Protein AF-R9PE74-F1 (afdb_monomer_lite)

Radius of gyration: 22.32 Å; chains: 1; bounding box: 61×63×55 Å

Organism: Pseudozyma hubeiensis (strain SY62) (NCBI:txid1305764)

Foldseek 3Di:
DVLQVCQVVLLQLVVLVQVVVCVVPVAHLVNLLVVLVVVVVVCVVPPPPPPPLDADPCQLVVVQVVCCVVCVPHPDDSSNSSNAGSLLSVLVVVVVVVQVVCCPDPNVVLVLLLSCLPRLCLLPVVVVVLVVCCVVDPRDDDPPDDPCRSNSSSDDPCSVVVNVVSVVVVVVVVVPDDPVNVVSSLVSNLVSVVSVVSNVLSVDDPVPHQDPVRPDSPPPSVPPPPDDPDDDDDDDPPPDPPPPPVVVVVVVVVCVVVVPDDDDDDDDD

InterPro domains:
  IPR002051 Haem oxygenase [PR00088] (108-129)
  IPR002051 Haem oxygenase [PR00088] (188-206)
  IPR002051 Haem oxygenase [PTHR10720] (2-211)
  IPR002051 Haem oxygenase [cd19165] (86-203)
  IPR016053 Haem oxygenase-like [PF01126] (91-201)
  IPR016084 Haem oxygenase-like, multi-helical [G3DSA:1.20.910.10] (1-204)
  IPR016084 Haem oxygenase-like, multi-helical [SSF48613] (88-204)

Secondary structure (DSSP, 8-state):
-HHHH-HHHHHHHHHHHHHHHHHHH---HHHHHHHHHHHHHHHHHH-TTT-SS---TTHHHHHHHHHHHH-TT----HHHHHTS-HHHHHHHHHHHHHHHHHHTSTTGGGHHHHHIIIIIHIIIIIHHHHHHHHHHS-----TTS-TTTT-GGG--TTHHHHHHHHHHHHHHHHTTS-HHHHHHHHHHHHHHHHHHHHHHHHTS-GGGSPPTTT-PSPTT-----S---PPPPPTTS-SSSHHHHHHHHHHHHHHHHHTS---------

Structure (mmCIF, N/CA/C/O backbone):
data_AF-R9PE74-F1
#
_entry.id   AF-R9PE74-F1
#
loop_
_atom_site.group_PDB
_atom_site.id
_atom_site.type_symbol
_atom_site.label_atom_id
_atom_site.label_alt_id
_atom_site.label_comp_id
_atom_site.label_asym_id
_atom_site.label_entity_id
_atom_site.label_seq_id
_atom_site.pdbx_PDB_ins_code
_atom_site.Cartn_x
_atom_site.Cartn_y
_atom_site.Cartn_z
_atom_site.occupancy
_atom_site.B_iso_or_equiv
_atom_site.auth_seq_id
_atom_site.auth_comp_id
_atom_site.auth_asym_id
_atom_site.auth_atom_id
_atom_site.pdbx_PDB_model_num
ATOM 1 N N . MET A 1 1 ? 18.467 3.373 0.157 1.00 41.09 1 MET A N 1
ATOM 2 C CA . MET A 1 1 ? 17.404 2.350 0.043 1.00 41.09 1 MET A CA 1
ATOM 3 C C . MET A 1 1 ? 16.509 2.362 1.274 1.00 41.09 1 MET A C 1
ATOM 5 O O . MET A 1 1 ? 15.304 2.366 1.088 1.00 41.09 1 MET A O 1
ATOM 9 N N . GLU A 1 2 ? 17.058 2.474 2.491 1.00 50.56 2 GLU A N 1
ATOM 10 C CA . GLU A 1 2 ? 16.270 2.634 3.735 1.00 50.56 2 GLU A CA 1
ATOM 11 C C . GLU A 1 2 ? 15.287 3.820 3.708 1.00 50.56 2 GLU A C 1
ATOM 13 O O . GLU A 1 2 ? 14.162 3.696 4.178 1.00 50.56 2 GLU A O 1
ATOM 18 N N . GLU A 1 3 ? 15.644 4.936 3.059 1.00 57.75 3 GLU A N 1
ATOM 19 C CA . GLU A 1 3 ? 14.743 6.094 2.907 1.00 57.75 3 GLU A CA 1
ATOM 20 C C . GLU A 1 3 ? 13.480 5.821 2.062 1.00 57.75 3 GLU A C 1
ATOM 22 O O . GLU A 1 3 ? 12.532 6.600 2.123 1.00 57.75 3 GLU A O 1
ATOM 27 N N . LEU A 1 4 ? 13.450 4.747 1.259 1.00 62.41 4 LEU A N 1
ATOM 28 C CA . LEU A 1 4 ? 12.339 4.444 0.343 1.00 62.41 4 LEU A CA 1
ATOM 29 C C . LEU A 1 4 ? 11.362 3.399 0.887 1.00 62.41 4 LEU A C 1
ATOM 31 O O . LEU A 1 4 ? 10.189 3.441 0.530 1.00 62.41 4 LEU A O 1
ATOM 35 N N . THR A 1 5 ? 11.810 2.464 1.729 1.00 71.06 5 THR A N 1
ATOM 36 C CA . THR A 1 5 ? 10.925 1.416 2.268 1.00 71.06 5 THR A CA 1
ATOM 37 C C . THR A 1 5 ? 9.976 1.968 3.326 1.00 71.06 5 THR A C 1
ATOM 39 O O . THR A 1 5 ? 8.835 1.525 3.391 1.00 71.06 5 THR A O 1
ATOM 42 N N . ARG A 1 6 ? 10.421 2.957 4.116 1.00 83.62 6 ARG A N 1
ATOM 43 C CA . ARG A 1 6 ? 9.604 3.790 5.023 1.00 83.62 6 ARG A CA 1
ATOM 44 C C . ARG A 1 6 ? 8.666 3.044 5.982 1.00 83.62 6 ARG A C 1
ATOM 46 O O . ARG A 1 6 ? 7.791 3.672 6.571 1.00 83.62 6 ARG A O 1
ATOM 53 N N . ALA A 1 7 ? 8.880 1.748 6.201 1.00 82.94 7 ALA A N 1
ATOM 54 C CA . ALA A 1 7 ? 8.021 0.911 7.036 1.00 82.94 7 ALA A CA 1
ATOM 55 C C . ALA A 1 7 ? 7.914 1.445 8.473 1.00 82.94 7 ALA A C 1
ATOM 57 O O . ALA A 1 7 ? 6.822 1.514 9.022 1.00 82.94 7 ALA A O 1
ATOM 58 N N . GLY A 1 8 ? 9.023 1.927 9.047 1.00 84.88 8 GLY A N 1
ATOM 59 C CA . GLY A 1 8 ? 9.005 2.546 10.376 1.00 84.88 8 GLY A CA 1
ATOM 60 C C . GLY A 1 8 ? 8.227 3.867 10.439 1.00 84.88 8 GLY A C 1
ATOM 61 O O . GLY A 1 8 ? 7.600 4.148 11.451 1.00 84.88 8 GLY A O 1
ATOM 62 N N . ALA A 1 9 ? 8.233 4.666 9.364 1.00 88.56 9 ALA A N 1
ATOM 63 C CA . ALA A 1 9 ? 7.418 5.883 9.290 1.00 88.56 9 ALA A CA 1
ATOM 64 C C . ALA A 1 9 ? 5.927 5.539 9.175 1.00 88.56 9 ALA A C 1
ATOM 66 O O . ALA A 1 9 ? 5.106 6.164 9.830 1.00 88.56 9 ALA A O 1
ATOM 67 N N . LEU A 1 10 ? 5.591 4.500 8.403 1.00 88.06 10 LEU A N 1
ATOM 68 C CA . LEU A 1 10 ? 4.221 4.001 8.313 1.00 88.06 10 LEU A CA 1
ATOM 69 C C . LEU A 1 10 ? 3.714 3.456 9.657 1.00 88.06 10 LEU A C 1
ATOM 71 O O . LEU A 1 10 ? 2.567 3.702 10.005 1.00 88.06 10 LEU A O 1
ATOM 75 N N . GLY A 1 11 ? 4.555 2.744 10.415 1.00 88.44 11 GLY A N 1
ATOM 76 C CA . GLY A 1 11 ? 4.200 2.261 11.755 1.00 88.44 11 GLY A CA 1
ATOM 77 C C . GLY A 1 11 ? 3.841 3.404 12.708 1.00 88.44 11 GLY A C 1
ATOM 78 O O . GLY A 1 11 ? 2.776 3.377 13.315 1.00 88.44 11 GLY A O 1
ATOM 79 N N . ARG A 1 12 ? 4.670 4.457 12.749 1.00 89.62 12 ARG A N 1
ATOM 80 C CA . ARG A 1 12 ? 4.375 5.666 13.538 1.00 89.62 12 ARG A CA 1
ATOM 81 C C . ARG A 1 12 ? 3.107 6.374 13.074 1.00 89.62 12 ARG A C 1
ATOM 83 O O . ARG A 1 12 ? 2.321 6.802 13.909 1.00 89.62 12 ARG A O 1
ATOM 90 N N . ASP A 1 13 ? 2.866 6.429 11.762 1.00 91.00 13 ASP A N 1
ATOM 91 C CA . ASP A 1 13 ? 1.626 7.009 11.248 1.00 91.00 13 ASP A CA 1
ATOM 92 C C . ASP A 1 13 ? 0.396 6.253 11.758 1.00 91.00 13 ASP A C 1
ATOM 94 O O . ASP A 1 13 ? -0.569 6.871 12.200 1.00 91.00 13 ASP A O 1
ATOM 98 N N . VAL A 1 14 ? 0.432 4.918 11.722 1.00 91.81 14 VAL A N 1
ATOM 99 C CA . VAL A 1 14 ? -0.657 4.074 12.233 1.00 91.81 14 VAL A CA 1
ATOM 100 C C . VAL A 1 14 ? -0.892 4.322 13.724 1.00 91.81 14 VAL A C 1
ATOM 102 O O . VAL A 1 14 ? -2.041 4.492 14.125 1.00 91.81 14 VAL A O 1
ATOM 105 N N . GLU A 1 15 ? 0.171 4.399 14.525 1.00 91.44 15 GLU A N 1
ATOM 106 C CA . GLU A 1 15 ? 0.085 4.702 15.960 1.00 91.44 15 GLU A CA 1
ATOM 107 C C . GLU A 1 15 ? -0.559 6.070 16.222 1.00 91.44 15 GLU A C 1
ATOM 109 O O . GLU A 1 15 ? -1.490 6.166 17.021 1.00 91.44 15 GLU A O 1
ATOM 114 N N . ASP A 1 16 ? -0.138 7.111 15.500 1.00 91.12 16 ASP A N 1
ATOM 115 C CA . ASP A 1 16 ? -0.709 8.454 15.636 1.00 91.12 16 ASP A CA 1
ATOM 116 C C . ASP A 1 16 ? -2.201 8.494 15.273 1.00 91.12 16 ASP A C 1
ATOM 118 O O . ASP A 1 16 ? -2.992 9.157 15.949 1.00 91.12 16 ASP A O 1
ATOM 122 N N . HIS A 1 17 ? -2.617 7.785 14.216 1.00 91.25 17 HIS A N 1
ATOM 123 C CA . HIS A 1 17 ? -4.035 7.703 13.844 1.00 91.25 17 HIS A CA 1
ATOM 124 C C . HIS A 1 17 ? -4.850 6.913 14.874 1.00 91.25 17 HIS A C 1
ATOM 126 O O . HIS A 1 17 ? -5.978 7.305 15.170 1.00 91.25 17 HIS A O 1
ATOM 132 N N . LEU A 1 18 ? -4.297 5.844 15.452 1.00 92.12 18 LEU A N 1
ATOM 133 C CA . LEU A 1 18 ? -4.964 5.082 16.512 1.00 92.12 18 LEU A CA 1
ATOM 134 C C . LEU A 1 18 ? -5.133 5.911 17.790 1.00 92.12 18 LEU A C 1
ATOM 136 O O . LEU A 1 18 ? -6.216 5.889 18.367 1.00 92.12 18 LEU A O 1
ATOM 140 N N . GLU A 1 19 ? -4.133 6.706 18.182 1.00 91.31 19 GLU A N 1
ATOM 141 C CA . GLU A 1 19 ? -4.245 7.627 19.324 1.00 91.31 19 GLU A CA 1
ATOM 142 C C . GLU A 1 19 ? -5.378 8.644 19.107 1.00 91.31 19 GLU A C 1
ATOM 144 O O . GLU A 1 19 ? -6.166 8.928 20.010 1.00 91.31 19 GLU A O 1
ATOM 149 N N . VAL A 1 20 ? -5.515 9.162 17.882 1.00 90.00 20 VAL A N 1
ATOM 150 C CA . VAL A 1 20 ? -6.627 10.051 17.523 1.00 90.00 20 VAL A CA 1
ATOM 151 C C . VAL A 1 20 ? -7.966 9.326 17.614 1.00 90.00 20 VAL A C 1
ATOM 153 O O . VAL A 1 20 ? -8.919 9.897 18.147 1.00 90.00 20 VAL A O 1
ATOM 156 N N . VAL A 1 21 ? -8.069 8.097 17.105 1.00 91.50 21 VAL A N 1
ATOM 157 C CA . VAL A 1 21 ? -9.308 7.310 17.184 1.00 91.50 21 VAL A CA 1
ATOM 158 C C . VAL A 1 21 ? -9.685 7.049 18.639 1.00 91.50 21 VAL A C 1
ATOM 160 O O . VAL A 1 21 ? -10.831 7.305 19.012 1.00 91.50 21 VAL A O 1
ATOM 163 N N . GLU A 1 22 ? -8.742 6.621 19.473 1.00 93.19 22 GLU A N 1
ATOM 164 C CA . GLU A 1 22 ? -8.971 6.365 20.896 1.00 93.19 22 GLU A CA 1
ATOM 165 C C . GLU A 1 22 ? -9.401 7.641 21.630 1.00 93.19 22 GLU A C 1
ATOM 167 O O . GLU A 1 22 ? -10.392 7.628 22.357 1.00 93.19 22 GLU A O 1
ATOM 172 N N . LEU A 1 23 ? -8.759 8.782 21.358 1.00 90.94 23 LEU A N 1
ATOM 173 C CA . LEU A 1 23 ? -9.140 10.068 21.948 1.00 90.94 23 LEU A CA 1
ATOM 174 C C . LEU A 1 23 ? -10.589 10.472 21.621 1.00 90.94 23 LEU A C 1
ATOM 176 O O . LEU A 1 23 ? -11.266 11.071 22.456 1.00 90.94 23 LEU A O 1
ATOM 180 N N . HIS A 1 24 ? -11.068 10.176 20.408 1.00 90.25 24 HIS A N 1
ATOM 181 C CA . HIS A 1 24 ? -12.407 10.579 19.959 1.00 90.25 24 HIS A CA 1
ATOM 182 C C . HIS A 1 24 ? -13.500 9.563 20.298 1.00 90.25 24 HIS A C 1
ATOM 184 O O . HIS A 1 24 ? -14.652 9.952 20.494 1.00 90.25 24 HIS A O 1
ATOM 190 N N . THR A 1 25 ? -13.166 8.274 20.322 1.00 93.75 25 THR A N 1
ATOM 191 C CA . THR A 1 25 ? -14.136 7.179 20.480 1.00 93.75 25 THR A CA 1
ATOM 192 C C . THR A 1 25 ? -14.089 6.529 21.860 1.00 93.75 25 THR A C 1
ATOM 194 O O . THR A 1 25 ? -15.044 5.860 22.245 1.00 93.75 25 THR A O 1
ATOM 197 N N . GLY A 1 26 ? -12.995 6.709 22.604 1.00 95.12 26 GLY A N 1
ATOM 198 C CA . GLY A 1 26 ? -12.699 5.978 23.836 1.00 95.12 26 GLY A CA 1
ATOM 199 C C . GLY A 1 26 ? -12.373 4.497 23.620 1.00 95.12 26 GLY A C 1
ATOM 200 O O . GLY A 1 26 ? -12.287 3.768 24.601 1.00 95.12 26 GLY A O 1
ATOM 201 N N . SER A 1 27 ? -12.244 4.045 22.367 1.00 96.00 27 SER A N 1
ATOM 202 C CA . SER A 1 27 ? -11.961 2.649 22.019 1.00 96.00 27 SER A CA 1
ATOM 203 C C . SER A 1 27 ? -10.482 2.479 21.698 1.00 96.00 27 SER A C 1
ATOM 205 O O . SER A 1 27 ? -9.966 3.130 20.788 1.00 96.00 27 SER A O 1
ATOM 207 N N . SER A 1 28 ? -9.812 1.597 22.434 1.00 96.62 28 SER A N 1
ATOM 208 C CA . SER A 1 28 ? -8.430 1.212 22.150 1.00 96.62 28 SER A CA 1
ATOM 209 C C . SER A 1 28 ? -8.350 0.312 20.911 1.00 96.62 28 SER A C 1
ATOM 211 O O . SER A 1 28 ? -9.356 -0.216 20.431 1.00 96.62 28 SER A O 1
ATOM 213 N N . LEU A 1 29 ? -7.136 0.066 20.407 1.00 95.62 29 LEU A N 1
ATOM 214 C CA . LEU A 1 29 ? -6.905 -0.907 19.330 1.00 95.62 29 LEU A CA 1
ATOM 215 C C . LEU A 1 29 ? -7.506 -2.288 19.647 1.00 95.62 29 LEU A C 1
ATOM 217 O O . LEU A 1 29 ? -8.065 -2.931 18.758 1.00 95.62 29 LEU A O 1
ATOM 221 N N . VAL A 1 30 ? -7.392 -2.737 20.900 1.00 96.88 30 VAL A N 1
ATOM 222 C CA . VAL A 1 30 ? -7.907 -4.045 21.328 1.00 96.88 30 VAL A CA 1
ATOM 223 C C . VAL A 1 30 ? -9.432 -4.054 21.262 1.00 96.88 30 VAL A C 1
ATOM 225 O O . VAL A 1 30 ? -9.999 -4.987 20.701 1.00 96.88 30 VAL A O 1
ATOM 228 N N . ASP A 1 31 ? -10.087 -2.990 21.736 1.00 97.06 31 ASP A N 1
ATOM 229 C CA . ASP A 1 31 ? -11.550 -2.870 21.694 1.00 97.06 31 ASP A CA 1
ATOM 230 C C . ASP A 1 31 ? -12.069 -2.876 20.247 1.00 97.06 31 ASP A C 1
ATOM 232 O O . ASP A 1 31 ? -13.021 -3.584 19.917 1.00 97.06 31 ASP A O 1
ATOM 236 N N . LEU A 1 32 ? -11.402 -2.136 19.354 1.00 95.94 32 LEU A N 1
ATOM 237 C CA . LEU A 1 32 ? -11.744 -2.092 17.930 1.00 95.94 32 LEU A CA 1
ATOM 238 C C . LEU A 1 32 ? -11.557 -3.461 17.255 1.00 95.94 32 LEU A C 1
ATOM 240 O O . LEU A 1 32 ? -12.380 -3.872 16.432 1.00 95.94 32 LEU A O 1
ATOM 244 N N . ALA A 1 33 ? -10.485 -4.182 17.593 1.00 95.50 33 ALA A N 1
ATOM 245 C CA . ALA A 1 33 ? -10.219 -5.512 17.055 1.00 95.50 33 ALA A CA 1
ATOM 246 C C . ALA A 1 33 ? -11.222 -6.554 17.574 1.00 95.50 33 ALA A C 1
ATOM 248 O O . ALA A 1 33 ? -11.709 -7.372 16.788 1.00 95.50 33 ALA A O 1
ATOM 249 N N . ASP A 1 34 ? -11.573 -6.499 18.862 1.00 95.06 34 ASP A N 1
ATOM 250 C CA . ASP A 1 34 ? -12.604 -7.334 19.481 1.00 95.06 34 ASP A CA 1
ATOM 251 C C . ASP A 1 34 ? -13.958 -7.110 18.800 1.00 95.06 34 ASP A C 1
ATOM 253 O O . ASP A 1 34 ? -14.553 -8.069 18.298 1.00 95.06 34 ASP A O 1
ATOM 257 N N . GLN A 1 35 ? -14.380 -5.850 18.654 1.00 93.25 35 GLN A N 1
ATOM 258 C CA . GLN A 1 35 ? -15.603 -5.492 17.935 1.00 93.25 35 GLN A CA 1
ATOM 259 C C . GLN A 1 35 ? -15.583 -6.021 16.493 1.00 93.25 35 GLN A C 1
ATOM 261 O O . GLN A 1 35 ? -16.538 -6.652 16.039 1.00 93.25 35 GLN A O 1
ATOM 266 N N . THR A 1 36 ? -14.472 -5.841 15.775 1.00 91.31 36 THR A N 1
ATOM 267 C CA . THR A 1 36 ? -14.347 -6.307 14.386 1.00 91.31 36 THR A CA 1
ATOM 268 C C . THR A 1 36 ? -14.391 -7.838 14.284 1.00 91.31 36 THR A C 1
ATOM 270 O O . THR A 1 36 ? -14.883 -8.394 13.296 1.00 91.31 36 THR A O 1
ATOM 273 N N . ARG A 1 37 ? -13.865 -8.566 15.279 1.00 90.00 37 ARG A N 1
ATOM 274 C CA . ARG A 1 37 ? -13.959 -10.035 15.354 1.00 90.00 37 ARG A CA 1
ATOM 275 C C . ARG A 1 37 ? -15.394 -10.489 15.620 1.00 90.00 37 ARG A C 1
ATOM 277 O O . ARG A 1 37 ? -15.853 -11.433 14.972 1.00 90.00 37 ARG A O 1
ATOM 284 N N . GLU A 1 38 ? -16.110 -9.809 16.511 1.00 89.88 38 GLU A N 1
ATOM 285 C CA . GLU A 1 38 ? -17.524 -10.075 16.784 1.00 89.88 38 GLU A CA 1
ATOM 286 C C . GLU A 1 38 ? -18.391 -9.832 15.545 1.00 89.88 38 GLU A C 1
ATOM 288 O O . GLU A 1 38 ? -19.091 -10.746 15.104 1.00 89.88 38 GLU A O 1
ATOM 293 N N . GLU A 1 39 ? -18.283 -8.657 14.918 1.00 85.69 39 GLU A N 1
ATOM 294 C CA . GLU A 1 39 ? -19.026 -8.301 13.701 1.00 85.69 39 GLU A CA 1
ATOM 295 C C . GLU A 1 39 ? -18.823 -9.334 12.584 1.00 85.69 39 GLU A C 1
ATOM 297 O O . GLU A 1 39 ? -19.786 -9.769 11.948 1.00 85.69 39 GLU A O 1
ATOM 302 N N . ARG A 1 40 ? -17.587 -9.809 12.388 1.00 82.25 40 ARG A N 1
ATOM 303 C CA . ARG A 1 40 ? -17.279 -10.875 11.422 1.00 82.25 40 ARG A CA 1
ATOM 304 C C . ARG A 1 40 ? -17.876 -12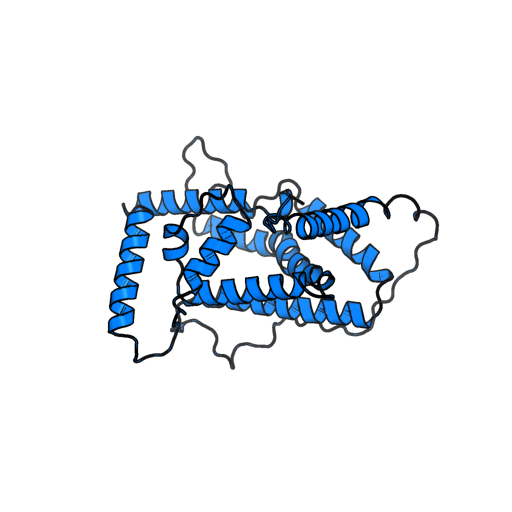.226 11.806 1.00 82.25 40 ARG A C 1
ATOM 306 O O . ARG A 1 40 ? -18.338 -12.950 10.925 1.00 82.25 40 ARG A O 1
ATOM 313 N N . SER A 1 41 ? -17.883 -12.582 13.089 1.00 81.19 41 SER A N 1
ATOM 314 C CA . SER A 1 41 ? -18.510 -13.818 13.579 1.00 81.19 41 SER A CA 1
ATOM 315 C C . SER A 1 41 ? -20.026 -13.817 13.321 1.00 81.19 41 SER A C 1
ATOM 317 O O . SER A 1 41 ? -20.588 -14.792 12.806 1.00 81.19 41 SER A O 1
ATOM 319 N N . PHE A 1 42 ? -20.683 -12.680 13.574 1.00 75.88 42 PHE A N 1
ATOM 320 C CA . PHE A 1 42 ? -22.101 -12.471 13.265 1.00 75.88 42 PHE A CA 1
ATOM 321 C C . PHE A 1 42 ? -22.378 -12.422 11.756 1.00 75.88 42 PHE A C 1
ATOM 323 O O . PHE A 1 42 ? -23.391 -12.941 11.286 1.00 75.88 42 PHE A O 1
ATOM 330 N N . ALA A 1 43 ? -21.470 -11.847 10.965 1.00 69.69 43 ALA A N 1
ATOM 331 C CA . ALA A 1 43 ? -21.571 -11.864 9.511 1.00 69.69 43 ALA A CA 1
ATOM 332 C C . ALA A 1 43 ? -21.427 -13.293 8.961 1.00 69.69 43 ALA A C 1
ATOM 334 O O . ALA A 1 43 ? -22.255 -13.725 8.173 1.00 69.69 43 ALA A O 1
ATOM 335 N N . SER A 1 44 ? -20.457 -14.084 9.423 1.00 60.88 44 SER A N 1
ATOM 336 C CA . SER A 1 44 ? -20.272 -15.483 8.996 1.00 60.88 44 SER A CA 1
ATOM 337 C C . SER A 1 44 ? -21.513 -16.355 9.244 1.00 60.88 44 SER A C 1
ATOM 339 O O . SER A 1 44 ? -21.834 -17.237 8.448 1.00 60.88 44 SER A O 1
ATOM 341 N N . SER A 1 45 ? -22.275 -16.055 10.300 1.00 56.44 45 SER A N 1
ATOM 342 C CA . SER A 1 45 ? -23.535 -16.740 10.615 1.00 56.44 45 SER A CA 1
ATOM 343 C C . SER A 1 45 ? -24.741 -16.270 9.778 1.00 56.44 45 SER A C 1
ATOM 345 O O . SER A 1 45 ? -25.705 -17.023 9.661 1.00 56.44 45 SER A O 1
ATOM 347 N N . ASN A 1 46 ? -24.673 -15.096 9.128 1.00 52.88 46 ASN A N 1
ATOM 348 C CA . ASN A 1 46 ? -25.744 -14.521 8.292 1.00 52.88 46 ASN A CA 1
ATOM 349 C C . ASN A 1 46 ? -25.426 -14.445 6.773 1.00 52.88 46 ASN A C 1
ATOM 351 O O . ASN A 1 46 ? -26.343 -14.322 5.963 1.00 52.88 46 ASN A O 1
ATOM 355 N N . VAL A 1 47 ? -24.154 -14.506 6.352 1.00 48.75 47 VAL A N 1
ATOM 356 C CA . VAL A 1 47 ? -23.662 -14.023 5.034 1.00 48.75 47 VAL A CA 1
ATOM 357 C C . VAL A 1 47 ? -23.308 -15.146 4.043 1.00 48.75 47 VAL A C 1
ATOM 359 O O . VAL A 1 47 ? -22.710 -14.910 2.996 1.00 48.75 47 VAL A O 1
ATOM 362 N N . ALA A 1 48 ? -23.821 -16.363 4.234 1.00 48.34 48 ALA A N 1
ATOM 363 C CA . ALA A 1 48 ? -23.846 -17.344 3.138 1.00 48.34 48 ALA A CA 1
ATOM 364 C C . ALA A 1 48 ? -24.677 -16.869 1.911 1.00 48.34 48 ALA A C 1
ATOM 366 O O . ALA A 1 48 ? -24.652 -17.514 0.867 1.00 48.34 48 ALA A O 1
ATOM 367 N N . ALA A 1 49 ? -25.408 -15.748 2.016 1.00 43.91 49 ALA A N 1
ATOM 368 C CA . ALA A 1 49 ? -26.410 -15.313 1.042 1.00 43.91 49 ALA A CA 1
ATOM 369 C C . ALA A 1 49 ? -25.973 -14.233 0.020 1.00 43.91 49 ALA A C 1
ATOM 371 O O . ALA A 1 49 ? -26.725 -14.008 -0.924 1.00 43.91 49 ALA A O 1
ATOM 372 N N . ALA A 1 50 ? -24.806 -13.576 0.150 1.00 53.88 50 ALA A N 1
ATOM 373 C CA . ALA A 1 50 ? -24.420 -12.473 -0.760 1.00 53.88 50 ALA A CA 1
ATOM 374 C C . ALA A 1 50 ? -23.097 -12.663 -1.532 1.00 53.88 50 ALA A C 1
ATOM 376 O O . ALA A 1 50 ? -22.919 -12.033 -2.570 1.00 53.88 50 ALA A O 1
ATOM 377 N N . GLY A 1 51 ? -22.173 -13.519 -1.074 1.00 58.59 51 GLY A N 1
ATOM 378 C CA . GLY A 1 51 ? -20.946 -13.882 -1.810 1.00 58.59 51 GLY A CA 1
ATOM 379 C C . GLY A 1 51 ? -19.912 -12.765 -2.043 1.00 58.59 51 GLY A C 1
ATOM 380 O O . GLY A 1 51 ? -18.872 -13.028 -2.641 1.00 58.59 51 GLY A O 1
ATOM 381 N N . VAL A 1 52 ? -20.164 -11.538 -1.580 1.00 62.91 52 VAL A N 1
ATOM 382 C CA . VAL A 1 52 ? -19.225 -10.411 -1.674 1.00 62.91 52 VAL A CA 1
ATOM 383 C C . VAL A 1 52 ? -18.283 -10.442 -0.471 1.00 62.91 52 VAL A C 1
ATOM 385 O O . VAL A 1 52 ? -18.741 -10.613 0.655 1.00 62.91 52 VAL A O 1
ATOM 388 N N . ASP A 1 53 ? -16.979 -10.268 -0.710 1.00 73.25 53 ASP A N 1
ATOM 389 C CA . ASP A 1 53 ? -15.953 -10.121 0.334 1.00 73.25 53 ASP A CA 1
ATOM 390 C C . ASP A 1 53 ? -15.812 -11.327 1.283 1.00 73.25 53 ASP A C 1
ATOM 392 O O . ASP A 1 53 ? -15.587 -11.185 2.485 1.00 73.25 53 ASP A O 1
ATOM 396 N N . VAL A 1 54 ? -15.905 -12.544 0.739 1.00 76.38 54 VAL A N 1
ATOM 397 C CA . VAL A 1 54 ? -15.626 -13.772 1.498 1.00 76.38 54 VAL A CA 1
ATOM 398 C C . VAL A 1 54 ? -14.116 -13.939 1.680 1.00 76.38 54 VAL A C 1
ATOM 400 O O . VAL A 1 54 ? -13.380 -14.172 0.722 1.00 76.38 54 VAL A O 1
ATOM 403 N N . GLU A 1 55 ? -13.648 -13.841 2.924 1.00 81.62 55 GLU A N 1
ATOM 404 C CA . GLU A 1 55 ? -12.240 -14.044 3.269 1.00 81.62 55 GLU A CA 1
ATOM 405 C C . GLU A 1 55 ? -11.902 -15.534 3.401 1.00 81.62 55 GLU A C 1
ATOM 407 O O . GLU A 1 55 ? -12.600 -16.281 4.091 1.00 81.62 55 GLU A O 1
ATOM 412 N N . ALA A 1 56 ? -10.790 -15.977 2.807 1.00 84.25 56 ALA A N 1
ATOM 413 C CA . ALA A 1 56 ? -10.273 -17.310 3.094 1.00 84.25 56 ALA A CA 1
ATOM 414 C C . ALA A 1 56 ? -9.705 -17.354 4.530 1.00 84.25 56 ALA A C 1
ATOM 416 O O . ALA A 1 56 ? -8.947 -16.453 4.901 1.00 84.25 56 ALA A O 1
ATOM 417 N N . PRO A 1 57 ? -9.967 -18.413 5.326 1.00 81.81 57 PRO A N 1
ATOM 418 C CA . PRO A 1 57 ? -9.559 -18.474 6.737 1.00 81.81 57 PRO A CA 1
ATOM 419 C C . PRO A 1 57 ? -8.056 -18.274 6.989 1.00 81.81 57 PRO A C 1
ATOM 421 O O . PRO A 1 57 ? -7.652 -17.877 8.077 1.00 81.81 57 PRO A O 1
ATOM 424 N N . VAL A 1 58 ? -7.217 -18.548 5.985 1.00 90.69 58 VAL A N 1
ATOM 425 C CA . VAL A 1 58 ? -5.750 -18.490 6.089 1.00 90.69 58 VAL A CA 1
ATOM 426 C C . VAL A 1 58 ? -5.181 -17.090 5.845 1.00 90.69 58 VAL A C 1
ATOM 428 O O . VAL A 1 58 ? -3.996 -16.866 6.098 1.00 90.69 58 VAL A O 1
ATOM 431 N N . ASN A 1 59 ? -5.982 -16.163 5.310 1.00 92.62 59 ASN A N 1
ATOM 432 C CA . ASN A 1 59 ? -5.485 -14.903 4.763 1.00 92.62 59 ASN A CA 1
ATOM 433 C C . ASN A 1 59 ? -4.854 -14.019 5.843 1.00 92.62 59 ASN A C 1
ATOM 435 O O . ASN A 1 59 ? -3.717 -13.580 5.681 1.00 92.62 59 ASN A O 1
ATOM 439 N N . ARG A 1 60 ? -5.532 -13.821 6.978 1.00 92.12 60 ARG A N 1
ATOM 440 C CA . ARG A 1 60 ? -5.011 -12.977 8.068 1.00 92.12 60 ARG A CA 1
ATOM 441 C C . ARG A 1 60 ? -3.739 -13.529 8.685 1.00 92.12 60 ARG A C 1
ATOM 443 O O . ARG A 1 60 ? -2.787 -12.783 8.875 1.00 92.12 60 ARG A O 1
ATOM 450 N N . GLU A 1 61 ? -3.693 -14.837 8.930 1.00 93.56 61 GLU A N 1
ATOM 451 C CA . GLU A 1 61 ? -2.485 -15.489 9.449 1.00 93.56 61 GLU A CA 1
ATOM 452 C C . GLU A 1 61 ? -1.328 -15.383 8.448 1.00 93.56 61 GLU A C 1
ATOM 454 O O . GLU A 1 61 ? -0.183 -15.129 8.821 1.00 93.56 61 GLU A O 1
ATOM 459 N N . THR A 1 62 ? -1.626 -15.527 7.155 1.00 93.62 62 THR A N 1
ATOM 460 C CA . THR A 1 62 ? -0.630 -15.363 6.095 1.00 93.62 62 THR A CA 1
ATOM 461 C C . THR A 1 62 ? -0.096 -13.937 6.057 1.00 93.62 62 THR A C 1
ATOM 463 O O . THR A 1 62 ? 1.121 -13.761 6.032 1.00 93.62 62 THR A O 1
ATOM 466 N N . LEU A 1 63 ? -0.974 -12.934 6.113 1.00 92.06 63 LEU A N 1
ATOM 467 C CA . LEU A 1 63 ? -0.585 -11.529 6.112 1.00 92.06 63 LEU A CA 1
ATOM 468 C C . LEU A 1 63 ? 0.236 -11.173 7.356 1.00 92.06 63 LEU A C 1
ATOM 470 O O . LEU A 1 63 ? 1.303 -10.579 7.225 1.00 92.06 63 LEU A O 1
ATOM 474 N N . PHE A 1 64 ? -0.204 -11.603 8.542 1.00 92.06 64 PHE A N 1
ATOM 475 C CA . PHE A 1 64 ? 0.527 -11.392 9.791 1.00 92.06 64 PHE A CA 1
ATOM 476 C C . PHE A 1 64 ? 1.942 -11.975 9.714 1.00 92.06 64 PHE A C 1
ATOM 478 O O . PHE A 1 64 ? 2.919 -11.266 9.938 1.00 92.06 64 PHE A O 1
ATOM 485 N N . ARG A 1 65 ? 2.074 -13.237 9.293 1.00 92.12 65 ARG A N 1
ATOM 486 C CA . ARG A 1 65 ? 3.378 -13.889 9.121 1.00 92.12 65 ARG A CA 1
ATOM 487 C C . ARG A 1 65 ? 4.275 -13.150 8.127 1.00 92.12 65 ARG A C 1
ATOM 489 O O . ARG A 1 65 ? 5.472 -13.016 8.383 1.00 92.12 65 ARG A O 1
ATOM 496 N N . LEU A 1 66 ? 3.728 -12.679 7.005 1.00 90.31 66 LEU A N 1
ATOM 497 C CA . LEU A 1 66 ? 4.479 -11.901 6.014 1.00 90.31 66 LEU A CA 1
ATOM 498 C C . LEU A 1 66 ? 4.994 -10.585 6.607 1.00 90.31 66 LEU A C 1
ATOM 500 O O . LEU A 1 66 ? 6.166 -10.255 6.423 1.00 90.31 66 LEU A O 1
ATOM 504 N N . VAL A 1 67 ? 4.158 -9.868 7.361 1.00 86.62 67 VAL A N 1
ATOM 505 C CA . VAL A 1 67 ? 4.544 -8.628 8.052 1.00 86.62 67 VAL A CA 1
ATOM 506 C C . VAL A 1 67 ? 5.643 -8.903 9.080 1.00 86.62 67 VAL A C 1
ATOM 508 O O . VAL A 1 67 ? 6.700 -8.280 9.011 1.00 86.62 67 VAL A O 1
ATOM 511 N N . SER A 1 68 ? 5.467 -9.897 9.955 1.00 85.38 68 SER A N 1
ATOM 512 C CA . SER A 1 68 ? 6.467 -10.240 10.976 1.00 85.38 68 SER A CA 1
ATOM 513 C C . SER A 1 68 ? 7.800 -10.704 10.381 1.00 85.38 68 SER A C 1
ATOM 515 O O . SER A 1 68 ? 8.855 -10.433 10.943 1.00 85.38 68 SER A O 1
ATOM 517 N N . THR A 1 69 ? 7.772 -11.394 9.236 1.00 86.69 69 THR A N 1
ATOM 518 C CA . THR A 1 69 ? 8.999 -11.867 8.569 1.00 86.69 69 THR A CA 1
ATOM 519 C C . THR A 1 69 ? 9.721 -10.733 7.838 1.00 86.69 69 THR A C 1
ATOM 521 O O . THR A 1 69 ? 10.948 -10.684 7.833 1.00 86.69 69 THR A O 1
ATOM 524 N N . SER A 1 70 ? 8.974 -9.827 7.201 1.00 82.06 70 SER A N 1
ATOM 525 C CA . SER A 1 70 ? 9.541 -8.732 6.399 1.00 82.06 70 SER A CA 1
ATOM 526 C C . SER A 1 70 ? 9.961 -7.511 7.220 1.00 82.06 70 SER A C 1
ATOM 528 O O . SER A 1 70 ? 10.832 -6.760 6.784 1.00 82.06 70 SER A O 1
ATOM 530 N N . SER A 1 71 ? 9.377 -7.320 8.404 1.00 80.50 71 SER A N 1
ATOM 531 C CA . SER A 1 71 ? 9.688 -6.221 9.317 1.00 80.50 71 SER A CA 1
ATOM 532 C C . SER A 1 71 ? 9.697 -6.733 10.764 1.00 80.50 71 SER A C 1
ATOM 534 O O . SER A 1 71 ? 8.719 -6.526 11.478 1.00 80.50 71 SER A O 1
ATOM 536 N N . PRO A 1 72 ? 10.783 -7.386 11.221 1.00 76.31 72 PRO A N 1
ATOM 537 C CA . PRO A 1 72 ? 10.853 -7.971 12.565 1.00 76.31 72 PRO A CA 1
ATOM 538 C C . PRO A 1 72 ? 10.642 -6.954 13.695 1.00 76.31 72 PRO A C 1
ATOM 540 O O . PRO A 1 72 ? 10.031 -7.284 14.705 1.00 76.31 72 PRO A O 1
ATOM 543 N N . ASP A 1 73 ? 11.081 -5.710 13.490 1.00 80.44 73 ASP A N 1
ATOM 544 C CA . ASP A 1 73 ? 10.952 -4.610 14.458 1.00 80.44 73 ASP A CA 1
ATOM 545 C C . ASP A 1 73 ? 9.624 -3.838 14.317 1.00 80.44 73 ASP A C 1
ATOM 547 O O . ASP A 1 73 ? 9.509 -2.687 14.737 1.00 80.44 73 ASP A O 1
ATOM 551 N N . THR A 1 74 ? 8.622 -4.424 13.655 1.00 81.19 74 THR A N 1
ATOM 552 C CA . THR A 1 74 ? 7.313 -3.783 13.479 1.00 81.19 74 THR A CA 1
ATOM 553 C C . THR A 1 74 ? 6.523 -3.735 14.785 1.00 81.19 74 THR A C 1
ATOM 555 O O . THR A 1 74 ? 6.513 -4.689 15.560 1.00 81.19 74 THR A O 1
ATOM 558 N N . THR A 1 75 ? 5.797 -2.639 14.994 1.00 85.88 75 THR A N 1
ATOM 559 C CA . THR A 1 75 ? 4.815 -2.498 16.078 1.00 85.88 75 THR A CA 1
ATOM 560 C C . THR A 1 75 ? 3.445 -3.073 15.703 1.00 85.88 75 THR A C 1
ATOM 562 O O . THR A 1 75 ? 2.551 -3.162 16.544 1.00 85.88 75 THR A O 1
ATOM 565 N N . LEU A 1 76 ? 3.280 -3.528 14.453 1.00 89.12 76 LEU A N 1
ATOM 566 C CA . LEU A 1 76 ? 2.039 -4.112 13.960 1.00 89.12 76 LEU A CA 1
ATOM 567 C C . LEU A 1 76 ? 1.796 -5.502 14.564 1.00 89.12 76 LEU A C 1
ATOM 569 O O . LEU A 1 76 ? 2.573 -6.443 14.402 1.00 89.12 76 LEU A O 1
ATOM 573 N N . THR A 1 77 ? 0.656 -5.631 15.227 1.00 92.75 77 THR A N 1
ATOM 574 C CA . THR A 1 77 ? 0.168 -6.847 15.888 1.00 92.75 77 THR A CA 1
ATOM 575 C C . THR A 1 77 ? -0.954 -7.514 15.087 1.00 92.75 77 THR A C 1
ATOM 577 O O . THR A 1 77 ? -1.418 -6.997 14.069 1.00 92.75 77 THR A O 1
ATOM 580 N N . ARG A 1 78 ? -1.441 -8.664 15.570 1.00 93.62 78 ARG A N 1
ATOM 581 C CA . ARG A 1 78 ? -2.638 -9.318 15.015 1.00 93.62 78 ARG A CA 1
ATOM 582 C C . ARG A 1 78 ? -3.868 -8.410 15.057 1.00 93.62 78 ARG A C 1
ATOM 584 O O . ARG A 1 78 ? -4.625 -8.417 14.095 1.00 93.62 78 ARG A O 1
ATOM 591 N N . ASP A 1 79 ? -4.008 -7.587 16.094 1.00 95.50 79 ASP A N 1
ATOM 592 C CA . ASP A 1 79 ? -5.142 -6.665 16.228 1.00 95.50 79 ASP A CA 1
ATOM 593 C C . ASP A 1 79 ? -5.175 -5.633 15.095 1.00 95.50 79 ASP A C 1
ATOM 595 O O . ASP A 1 79 ? -6.235 -5.343 14.553 1.00 95.50 79 ASP A O 1
ATOM 599 N N . HIS A 1 80 ? -4.010 -5.163 14.634 1.00 94.75 80 HIS A N 1
ATOM 600 C CA . HIS A 1 80 ? -3.932 -4.285 13.462 1.00 94.75 80 HIS A CA 1
ATOM 601 C C . HIS A 1 80 ? -4.436 -4.983 12.195 1.00 94.75 80 HIS A C 1
ATOM 603 O O . HIS A 1 80 ? -5.163 -4.394 11.397 1.00 94.75 80 HIS A O 1
ATOM 609 N N . ILE A 1 81 ? -4.059 -6.253 12.011 1.00 93.75 81 ILE A N 1
ATOM 610 C CA . ILE A 1 81 ? -4.533 -7.065 10.886 1.00 93.75 81 ILE A CA 1
ATOM 611 C C . ILE A 1 81 ? -6.032 -7.339 11.014 1.00 93.75 81 ILE A C 1
ATOM 613 O O . ILE A 1 81 ? -6.714 -7.431 9.996 1.00 93.75 81 ILE A O 1
ATOM 617 N N . ASP A 1 82 ? -6.567 -7.451 12.230 1.00 92.62 82 ASP A N 1
ATOM 618 C CA . ASP A 1 82 ? -7.990 -7.675 12.482 1.00 92.62 82 ASP A CA 1
ATOM 619 C C . ASP A 1 82 ? -8.878 -6.501 12.057 1.00 92.62 82 ASP A C 1
ATOM 621 O O . ASP A 1 82 ? -10.007 -6.753 11.637 1.00 92.62 82 ASP A O 1
ATOM 625 N N . LEU A 1 83 ? -8.362 -5.268 12.054 1.00 93.56 83 LEU A N 1
ATOM 626 C CA . LEU A 1 83 ? -9.090 -4.085 11.577 1.00 93.56 83 LEU A CA 1
ATOM 627 C C . LEU A 1 83 ? -9.289 -4.043 10.054 1.00 93.56 83 LEU A C 1
ATOM 629 O O . LEU A 1 83 ? -10.105 -3.266 9.560 1.00 93.56 83 LEU A O 1
ATOM 633 N N . LEU A 1 84 ? -8.554 -4.855 9.288 1.00 92.56 84 LEU A N 1
ATOM 634 C CA . LEU A 1 84 ? -8.700 -4.886 7.833 1.00 92.56 84 LEU A CA 1
ATOM 635 C C . LEU A 1 84 ? -10.021 -5.544 7.420 1.00 92.56 84 LEU A C 1
ATOM 637 O O . LEU A 1 84 ? -10.430 -6.569 7.976 1.00 92.56 84 LEU A O 1
ATOM 641 N N . SER A 1 85 ? -10.663 -5.004 6.386 1.00 90.06 85 SER A N 1
ATOM 642 C CA . SER A 1 85 ? -11.794 -5.655 5.726 1.00 90.06 85 SER A CA 1
ATOM 643 C C . SER A 1 85 ? -11.327 -6.895 4.945 1.00 90.06 85 SER A C 1
ATOM 645 O O . SER A 1 85 ? -10.175 -6.955 4.504 1.00 90.06 85 SER A O 1
ATOM 647 N N . PRO A 1 86 ? -12.204 -7.884 4.696 1.00 90.25 86 PRO A N 1
ATOM 648 C CA . PRO A 1 86 ? -11.872 -9.025 3.841 1.00 90.25 86 PRO A CA 1
ATOM 649 C C . PRO A 1 86 ? -11.312 -8.640 2.465 1.00 90.25 86 PRO A C 1
ATOM 651 O O . PRO A 1 86 ? -10.359 -9.256 1.982 1.00 90.25 86 PRO A O 1
ATOM 654 N N . ALA A 1 87 ? -11.877 -7.595 1.846 1.00 90.12 87 ALA A N 1
ATOM 655 C CA . ALA A 1 87 ? -11.410 -7.082 0.565 1.00 90.12 87 ALA A CA 1
ATOM 656 C C . ALA A 1 87 ? -9.976 -6.551 0.664 1.00 90.12 87 ALA A C 1
ATOM 658 O O . ALA A 1 87 ? -9.170 -6.834 -0.219 1.00 90.12 87 ALA A O 1
ATOM 659 N N . GLN A 1 88 ? -9.652 -5.826 1.741 1.00 93.19 88 GLN A N 1
ATOM 660 C CA . GLN A 1 88 ? -8.310 -5.296 1.989 1.00 93.19 88 GLN A CA 1
ATOM 661 C C . GLN A 1 88 ? -7.295 -6.418 2.209 1.00 93.19 88 GLN A C 1
ATOM 663 O O . GLN A 1 88 ? -6.207 -6.370 1.632 1.00 93.19 88 GLN A O 1
ATOM 668 N N . THR A 1 89 ? -7.635 -7.457 2.984 1.00 93.06 89 THR A N 1
ATOM 669 C CA . THR A 1 89 ? -6.731 -8.604 3.152 1.00 93.06 89 THR A CA 1
ATOM 670 C C . THR A 1 89 ? -6.489 -9.303 1.812 1.00 93.06 89 THR A C 1
ATOM 672 O O . THR A 1 89 ? -5.347 -9.607 1.466 1.00 93.06 89 THR A O 1
ATOM 675 N N . SER A 1 90 ? -7.551 -9.542 1.035 1.00 92.06 90 SER A N 1
ATOM 676 C CA . SER A 1 90 ? -7.460 -10.256 -0.242 1.00 92.06 90 SER A CA 1
ATOM 677 C C . SER A 1 90 ? -6.667 -9.482 -1.299 1.00 92.06 90 SER A C 1
ATOM 679 O O . SER A 1 90 ? -5.794 -10.061 -1.950 1.00 92.06 90 SER A O 1
ATOM 681 N N . SER A 1 91 ? -6.933 -8.184 -1.474 1.00 92.81 91 SER A N 1
ATOM 682 C CA . SER A 1 91 ? -6.221 -7.337 -2.444 1.00 92.81 91 SER A CA 1
ATOM 683 C C . SER A 1 91 ? -4.743 -7.191 -2.069 1.00 92.81 91 SER A C 1
ATOM 685 O O . SER A 1 91 ? -3.865 -7.341 -2.921 1.00 92.81 91 SER A O 1
ATOM 687 N N . THR A 1 92 ? -4.449 -7.011 -0.777 1.00 94.50 92 THR A N 1
ATOM 688 C CA . THR A 1 92 ? -3.074 -6.921 -0.268 1.00 94.50 92 THR A CA 1
ATOM 689 C C . THR A 1 92 ? -2.306 -8.216 -0.513 1.00 94.50 92 THR A C 1
ATOM 691 O O . THR A 1 92 ? -1.200 -8.173 -1.047 1.00 94.50 92 THR A O 1
ATOM 694 N N . LEU A 1 93 ? -2.883 -9.378 -0.185 1.00 94.44 93 LEU A N 1
ATOM 695 C CA . LEU A 1 93 ? -2.238 -10.670 -0.440 1.00 94.44 93 LEU A CA 1
ATOM 696 C C . LEU A 1 93 ? -2.044 -10.937 -1.932 1.00 94.44 93 LEU A C 1
ATOM 698 O O . LEU A 1 93 ? -0.999 -11.453 -2.315 1.00 94.44 93 LEU A O 1
ATOM 702 N N . THR A 1 94 ? -3.010 -10.560 -2.771 1.00 95.31 94 THR A N 1
ATOM 703 C CA . THR A 1 94 ? -2.890 -10.683 -4.233 1.00 95.31 94 THR A CA 1
ATOM 704 C C . THR A 1 94 ? -1.680 -9.903 -4.738 1.00 95.31 94 THR A C 1
ATOM 706 O O . THR A 1 94 ? -0.847 -10.453 -5.460 1.00 95.31 94 THR A O 1
ATOM 709 N N . TYR A 1 95 ? -1.517 -8.656 -4.285 1.00 95.44 95 TYR A N 1
ATOM 710 C CA . TYR A 1 95 ? -0.347 -7.851 -4.622 1.00 95.44 95 TYR A CA 1
ATOM 711 C C . TYR A 1 95 ? 0.940 -8.502 -4.089 1.00 95.44 95 TYR A C 1
ATOM 713 O O . TYR A 1 95 ? 1.874 -8.751 -4.852 1.00 95.44 95 TYR A O 1
ATOM 721 N N . VAL A 1 96 ? 1.006 -8.816 -2.792 1.00 93.31 96 VAL A N 1
ATOM 722 C CA . VAL A 1 96 ? 2.223 -9.372 -2.177 1.00 93.31 96 VAL A CA 1
ATOM 723 C C . VAL A 1 96 ? 2.650 -10.676 -2.854 1.00 93.31 96 VAL A C 1
ATOM 725 O O . VAL A 1 96 ? 3.832 -10.837 -3.148 1.00 93.31 96 VAL A O 1
ATOM 728 N N . ASN A 1 97 ? 1.712 -11.566 -3.179 1.00 91.88 97 ASN A N 1
ATOM 729 C CA . ASN A 1 97 ? 2.011 -12.802 -3.900 1.00 91.88 97 ASN A CA 1
ATOM 730 C C . ASN A 1 97 ? 2.591 -12.521 -5.292 1.00 91.88 97 ASN A C 1
ATOM 732 O O . ASN A 1 97 ? 3.602 -13.118 -5.640 1.00 91.88 97 ASN A O 1
ATOM 736 N N . SER A 1 98 ? 2.051 -11.547 -6.037 1.00 93.06 98 SER A N 1
ATOM 737 C CA . SER A 1 98 ? 2.626 -11.127 -7.326 1.00 93.06 98 SER A CA 1
ATOM 738 C C . SER A 1 98 ? 4.088 -10.680 -7.188 1.00 93.06 98 SER A C 1
ATOM 740 O O . SER A 1 98 ? 4.933 -11.031 -8.010 1.00 93.06 98 SER A O 1
ATOM 742 N N . LEU A 1 99 ? 4.420 -9.935 -6.127 1.00 92.06 99 LEU A N 1
ATOM 743 C CA . LEU A 1 99 ? 5.800 -9.514 -5.856 1.00 92.06 99 LEU A CA 1
ATOM 744 C C . LEU A 1 99 ? 6.701 -10.699 -5.495 1.00 92.06 99 LEU A C 1
ATOM 746 O O . LEU A 1 99 ? 7.833 -10.780 -5.974 1.00 92.06 99 LEU A O 1
ATOM 750 N N . LEU A 1 100 ? 6.207 -11.617 -4.661 1.00 89.31 100 LEU A N 1
ATOM 751 C CA . LEU A 1 100 ? 6.944 -12.812 -4.258 1.00 89.31 100 LEU A CA 1
ATOM 752 C C . LEU A 1 100 ? 7.212 -13.727 -5.458 1.00 89.31 100 LEU A C 1
ATOM 754 O O . LEU A 1 100 ? 8.348 -14.165 -5.644 1.00 89.31 100 LEU A O 1
ATOM 758 N N . ASP A 1 101 ? 6.221 -13.949 -6.315 1.00 90.25 101 ASP A N 1
ATOM 759 C CA . ASP A 1 101 ? 6.352 -14.762 -7.524 1.00 90.25 101 ASP A CA 1
ATOM 760 C C . ASP A 1 101 ? 7.386 -14.166 -8.488 1.00 90.25 101 ASP A C 1
ATOM 762 O O . ASP A 1 101 ? 8.270 -14.871 -8.983 1.00 90.25 101 ASP A O 1
ATOM 766 N N . LEU A 1 102 ? 7.367 -12.847 -8.700 1.00 89.25 102 LEU A N 1
ATOM 767 C CA . LEU A 1 102 ? 8.405 -12.174 -9.486 1.00 89.25 102 LEU A CA 1
ATOM 768 C C . LEU A 1 102 ? 9.791 -12.323 -8.851 1.00 89.25 102 LEU A C 1
ATOM 770 O O . LEU A 1 102 ? 10.762 -12.591 -9.560 1.00 89.25 102 LEU A O 1
ATOM 774 N N . SER A 1 103 ? 9.890 -12.183 -7.527 1.00 87.50 103 SER A N 1
ATOM 775 C CA . SER A 1 103 ? 11.164 -12.281 -6.806 1.00 87.50 103 SER A CA 1
ATOM 776 C C . SER A 1 103 ? 11.801 -13.672 -6.884 1.00 87.50 103 SER A C 1
ATOM 778 O O . SER A 1 103 ? 13.025 -13.781 -6.921 1.00 87.50 103 SER A O 1
ATOM 780 N N . ASN A 1 104 ? 10.981 -14.722 -6.985 1.00 79.94 104 ASN A N 1
ATOM 781 C CA . ASN A 1 104 ? 11.415 -16.119 -6.995 1.00 79.94 104 ASN A CA 1
ATOM 782 C C . ASN A 1 104 ? 11.645 -16.682 -8.408 1.00 79.94 104 ASN A C 1
ATOM 784 O O . ASN A 1 104 ? 11.913 -17.873 -8.569 1.00 79.94 104 ASN A O 1
ATOM 788 N N . THR A 1 105 ? 11.535 -15.853 -9.450 1.00 83.25 105 THR A N 1
ATOM 789 C CA . THR A 1 105 ? 11.669 -16.284 -10.847 1.00 83.25 105 THR A CA 1
ATOM 790 C C . THR A 1 105 ? 12.808 -15.566 -11.566 1.00 83.25 105 THR A C 1
ATOM 792 O O . THR A 1 105 ? 13.390 -14.588 -11.097 1.00 83.25 105 THR A O 1
ATOM 795 N N . THR A 1 106 ? 13.107 -16.010 -12.788 1.00 80.38 106 THR A N 1
ATOM 796 C CA . THR A 1 106 ? 14.051 -15.334 -13.697 1.00 80.38 106 THR A CA 1
ATOM 797 C C . THR A 1 106 ? 13.589 -13.933 -14.130 1.00 80.38 106 THR A C 1
ATOM 799 O O . THR A 1 106 ? 14.319 -13.230 -14.835 1.00 80.38 106 THR A O 1
ATOM 802 N N . ASN A 1 107 ? 12.394 -13.511 -13.702 1.00 83.94 107 ASN A N 1
ATOM 803 C CA . ASN A 1 107 ? 11.794 -12.212 -13.970 1.00 83.94 107 ASN A CA 1
ATOM 804 C C . ASN A 1 107 ? 11.962 -11.208 -12.819 1.00 83.94 107 ASN A C 1
ATOM 806 O O . ASN A 1 107 ? 11.352 -10.146 -12.878 1.00 83.94 107 ASN A O 1
ATOM 810 N N . ALA A 1 108 ? 12.828 -11.464 -11.831 1.00 86.31 108 ALA A N 1
ATOM 811 C CA . ALA A 1 108 ? 13.077 -10.543 -10.713 1.00 86.31 108 ALA A CA 1
ATOM 812 C C . ALA A 1 108 ? 13.409 -9.095 -11.142 1.00 86.31 108 ALA A C 1
ATOM 814 O O . ALA A 1 108 ? 13.103 -8.143 -10.429 1.00 86.31 108 ALA A O 1
ATOM 815 N N . GLY A 1 109 ? 13.972 -8.894 -12.341 1.00 86.81 109 GLY A N 1
ATOM 816 C CA . GLY A 1 109 ? 14.191 -7.557 -12.911 1.00 86.81 109 GLY A CA 1
ATOM 817 C C . GLY A 1 109 ? 12.909 -6.744 -13.158 1.00 86.81 109 GLY A C 1
ATOM 818 O O . GLY A 1 109 ? 12.973 -5.518 -13.198 1.00 86.81 109 GLY A O 1
ATOM 819 N N . LEU A 1 110 ? 11.746 -7.394 -13.280 1.00 91.25 110 LEU A N 1
ATOM 820 C CA . LEU A 1 110 ? 10.447 -6.735 -13.445 1.00 91.25 110 LEU A CA 1
ATOM 821 C C . LEU A 1 110 ? 9.937 -6.079 -12.152 1.00 91.25 110 LEU A C 1
ATOM 823 O O . LEU A 1 110 ? 9.096 -5.186 -12.218 1.00 91.25 110 LEU A O 1
ATOM 827 N N . LEU A 1 111 ? 10.516 -6.402 -10.986 1.00 90.69 111 LEU A N 1
ATOM 828 C CA . LEU A 1 111 ? 10.235 -5.694 -9.727 1.00 90.69 111 LEU A CA 1
ATOM 829 C C . LEU A 1 111 ? 10.520 -4.186 -9.823 1.00 90.69 111 LEU A C 1
ATOM 831 O O . LEU A 1 111 ? 9.923 -3.388 -9.097 1.00 90.69 111 LEU A O 1
ATOM 835 N N . LEU A 1 112 ? 11.385 -3.775 -10.758 1.00 89.94 112 LEU A N 1
ATOM 836 C CA . LEU A 1 112 ? 11.629 -2.368 -11.057 1.00 89.94 112 LEU A CA 1
ATOM 837 C C . LEU A 1 112 ? 10.346 -1.628 -11.467 1.00 89.94 112 LEU A C 1
ATOM 839 O O . LEU A 1 112 ? 10.194 -0.456 -11.126 1.00 89.94 112 LEU A O 1
ATOM 843 N N . SER A 1 113 ? 9.409 -2.296 -12.140 1.00 91.12 113 SER A N 1
ATOM 844 C CA . SER A 1 113 ? 8.128 -1.714 -12.544 1.00 91.12 113 SER A CA 1
ATOM 845 C C . SER A 1 113 ? 7.216 -1.413 -11.353 1.00 91.12 113 SER A C 1
ATOM 847 O O . SER A 1 113 ? 6.553 -0.373 -11.327 1.00 91.12 113 SER A O 1
ATOM 849 N N . HIS A 1 114 ? 7.239 -2.251 -10.314 1.00 92.50 114 HIS A N 1
ATOM 850 C CA . HIS A 1 114 ? 6.525 -1.983 -9.063 1.00 92.50 114 HIS A CA 1
ATOM 851 C C . HIS A 1 114 ? 7.183 -0.856 -8.266 1.00 92.50 114 HIS A C 1
ATOM 853 O O . HIS A 1 114 ? 6.495 0.061 -7.813 1.00 92.50 114 HIS A O 1
ATOM 859 N N . ALA A 1 115 ? 8.516 -0.873 -8.156 1.00 90.06 115 ALA A N 1
ATOM 860 C CA . ALA A 1 115 ? 9.271 0.199 -7.510 1.00 90.06 115 ALA A CA 1
ATOM 861 C C . ALA A 1 115 ? 9.041 1.552 -8.205 1.00 90.06 115 ALA A C 1
ATOM 863 O O . ALA A 1 115 ? 8.836 2.563 -7.537 1.00 90.06 115 ALA A O 1
ATOM 864 N N . TYR A 1 116 ? 9.015 1.572 -9.543 1.00 89.62 116 TYR A N 1
ATOM 865 C CA . TYR A 1 116 ? 8.666 2.748 -10.343 1.00 89.62 116 TYR A CA 1
ATOM 866 C C . TYR A 1 116 ? 7.273 3.271 -9.991 1.00 89.62 116 TYR A C 1
ATOM 868 O O . TYR A 1 116 ? 7.120 4.441 -9.641 1.00 89.62 116 TYR A O 1
ATOM 876 N N . THR A 1 117 ? 6.275 2.390 -10.062 1.00 89.81 117 THR A N 1
ATOM 877 C CA . THR A 1 117 ? 4.862 2.730 -9.862 1.00 89.81 117 THR A CA 1
ATOM 878 C C . THR A 1 117 ? 4.615 3.285 -8.461 1.00 89.81 117 THR A C 1
ATOM 880 O O . THR A 1 117 ? 3.951 4.309 -8.311 1.00 89.81 117 THR A O 1
ATOM 883 N N . ARG A 1 118 ? 5.204 2.659 -7.435 1.00 91.25 118 ARG A N 1
ATOM 884 C CA . ARG A 1 118 ? 5.084 3.080 -6.034 1.00 91.25 118 ARG A CA 1
ATOM 885 C C . ARG A 1 118 ? 5.909 4.331 -5.736 1.00 91.25 118 ARG A C 1
ATOM 887 O O . ARG A 1 118 ? 5.344 5.387 -5.471 1.00 91.25 118 ARG A O 1
ATOM 894 N N . TYR A 1 119 ? 7.237 4.256 -5.834 1.00 89.44 119 TYR A N 1
ATOM 895 C CA . TYR A 1 119 ? 8.113 5.298 -5.291 1.00 89.44 119 TYR A CA 1
ATOM 896 C C . TYR A 1 119 ? 8.044 6.616 -6.063 1.00 89.44 119 TYR A C 1
ATOM 898 O O . TYR A 1 119 ? 8.003 7.683 -5.450 1.00 89.44 119 TYR A O 1
ATOM 906 N N . LEU A 1 120 ? 7.978 6.593 -7.401 1.00 88.12 120 LEU A N 1
ATOM 907 C CA . LEU A 1 120 ? 7.769 7.844 -8.141 1.00 88.12 120 LEU A CA 1
ATOM 908 C C . LEU A 1 120 ? 6.354 8.393 -7.955 1.00 88.12 120 LEU A C 1
ATOM 910 O O . LEU A 1 120 ? 6.180 9.617 -8.007 1.00 88.12 120 LEU A O 1
ATOM 914 N N . GLY A 1 121 ? 5.375 7.514 -7.726 1.00 88.31 121 GLY A N 1
ATOM 915 C CA . GLY A 1 121 ? 4.019 7.875 -7.327 1.00 88.31 121 GLY A CA 1
ATOM 916 C C . GLY A 1 121 ? 4.015 8.638 -6.004 1.00 88.31 121 GLY A C 1
ATOM 917 O O . GLY A 1 121 ? 3.540 9.774 -5.960 1.00 88.31 121 GLY A O 1
ATOM 918 N N . ASP A 1 122 ? 4.637 8.080 -4.967 1.00 89.88 122 ASP A N 1
ATOM 919 C CA . ASP A 1 122 ? 4.723 8.650 -3.617 1.00 89.88 122 ASP A CA 1
ATOM 920 C C . ASP A 1 122 ? 5.460 10.008 -3.608 1.00 89.88 122 ASP A C 1
ATOM 922 O O . ASP A 1 122 ? 5.011 10.976 -2.983 1.00 89.88 122 ASP A O 1
ATOM 926 N N . LEU A 1 123 ? 6.533 10.125 -4.402 1.00 88.88 123 LEU A N 1
ATOM 927 C CA . LEU A 1 123 ? 7.305 11.362 -4.603 1.00 88.88 123 LEU A CA 1
ATOM 928 C C . LEU A 1 123 ? 6.613 12.394 -5.516 1.00 88.88 123 LEU A C 1
ATOM 930 O O . LEU A 1 123 ? 7.124 13.503 -5.692 1.00 88.88 123 LEU A O 1
ATOM 934 N N . SER A 1 124 ? 5.479 12.052 -6.139 1.00 86.31 124 SER A N 1
ATOM 935 C CA . SER A 1 124 ? 4.764 12.930 -7.079 1.00 86.31 124 SER A CA 1
ATOM 936 C C . SER A 1 124 ? 3.288 13.098 -6.709 1.00 86.31 124 SER A C 1
ATOM 938 O O . SER A 1 124 ? 2.900 14.112 -6.126 1.00 86.31 124 SER A O 1
ATOM 940 N N . GLY A 1 125 ? 2.447 12.123 -7.062 1.00 85.62 125 GLY A N 1
ATOM 941 C CA . GLY A 1 125 ? 1.010 12.140 -6.787 1.00 85.62 125 GLY A CA 1
ATOM 942 C C . GLY A 1 125 ? 0.708 12.033 -5.293 1.00 85.62 125 GLY A C 1
ATOM 943 O O . GLY A 1 125 ? -0.141 12.771 -4.795 1.00 85.62 125 GLY A O 1
ATOM 944 N N . GLY A 1 126 ? 1.477 11.220 -4.562 1.00 89.31 126 GLY A N 1
ATOM 945 C CA . GLY A 1 126 ? 1.366 11.065 -3.109 1.00 89.31 126 GLY A CA 1
ATOM 946 C C . GLY A 1 126 ? 1.478 12.393 -2.362 1.00 89.31 126 GLY A C 1
ATOM 947 O O . GLY A 1 126 ? 0.681 12.669 -1.476 1.00 89.31 126 GLY A O 1
ATOM 948 N N . GLN A 1 127 ? 2.354 13.299 -2.809 1.00 90.12 127 GLN A N 1
ATOM 949 C CA . GLN A 1 127 ? 2.485 14.645 -2.232 1.00 90.12 127 GLN A CA 1
ATOM 950 C C . GLN A 1 127 ? 1.233 15.517 -2.428 1.00 90.12 127 GLN A C 1
ATOM 952 O O . GLN A 1 127 ? 0.930 16.382 -1.604 1.00 90.12 127 GLN A O 1
ATOM 957 N N . HIS A 1 128 ? 0.489 15.315 -3.519 1.00 88.50 128 HIS A N 1
ATOM 958 C CA . HIS A 1 128 ? -0.778 16.013 -3.752 1.00 88.50 128 HIS A CA 1
ATOM 959 C C . HIS A 1 128 ? -1.903 15.422 -2.903 1.00 88.50 128 HIS A C 1
ATOM 961 O O . HIS A 1 128 ? -2.709 16.178 -2.358 1.00 88.50 128 HIS A O 1
ATOM 967 N N . ILE A 1 129 ? -1.944 14.092 -2.781 1.00 87.56 129 ILE A N 1
ATOM 968 C CA . ILE A 1 129 ? -2.891 13.383 -1.914 1.00 87.56 129 ILE A CA 1
ATOM 969 C C . ILE A 1 129 ? -2.664 13.807 -0.463 1.00 87.56 129 ILE A C 1
ATOM 971 O O . ILE A 1 129 ? -3.609 14.266 0.171 1.00 87.56 129 ILE A O 1
ATOM 975 N N . LEU A 1 130 ? -1.413 13.788 0.008 1.00 90.00 130 LEU A N 1
ATOM 976 C CA . LEU A 1 130 ? -1.015 14.247 1.338 1.00 90.00 130 LEU A CA 1
ATOM 977 C C . LEU A 1 130 ? -1.598 15.628 1.649 1.00 90.00 130 LEU A C 1
ATOM 979 O O . LEU A 1 130 ? -2.318 15.776 2.628 1.00 90.00 130 LEU A O 1
ATOM 983 N N . LYS A 1 131 ? -1.354 16.628 0.790 1.00 88.62 131 LYS A N 1
ATOM 984 C CA . LYS A 1 131 ? -1.854 18.002 0.991 1.00 88.62 131 LYS A CA 1
ATOM 985 C C . LYS A 1 131 ? -3.377 18.078 1.132 1.00 88.62 131 LYS A C 1
ATOM 987 O O . LYS A 1 131 ? -3.882 18.948 1.837 1.00 88.62 131 LYS A O 1
ATOM 992 N N . LYS A 1 132 ? -4.118 17.223 0.421 1.00 90.31 132 LYS A N 1
ATOM 993 C CA . LYS A 1 132 ? -5.585 17.180 0.494 1.00 90.31 132 LYS A CA 1
ATOM 994 C C . LYS A 1 132 ? -6.056 16.481 1.767 1.00 90.31 132 LYS A C 1
ATOM 996 O O . LYS A 1 132 ? -6.936 17.007 2.443 1.00 90.31 132 LYS A O 1
ATOM 1001 N N . VAL A 1 133 ? -5.471 15.326 2.078 1.00 88.12 133 VAL A N 1
ATOM 1002 C CA . VAL A 1 133 ? -5.851 14.496 3.224 1.00 88.12 133 VAL A CA 1
ATOM 1003 C C . VAL A 1 133 ? -5.502 15.200 4.530 1.00 88.12 133 VAL A C 1
ATOM 1005 O O . VAL A 1 133 ? -6.395 15.372 5.349 1.00 88.12 133 VAL A O 1
ATOM 1008 N N . SER A 1 134 ? -4.283 15.721 4.691 1.00 88.19 134 SER A N 1
ATOM 1009 C CA . SER A 1 134 ? -3.870 16.399 5.929 1.00 88.19 134 SER A CA 1
ATOM 1010 C C . SER A 1 134 ? -4.659 17.679 6.207 1.00 88.19 134 SER A C 1
ATOM 1012 O O . SER A 1 134 ? -4.925 18.016 7.356 1.00 88.19 134 SER A O 1
ATOM 1014 N N . LYS A 1 135 ? -5.112 18.380 5.159 1.00 87.69 135 LYS A N 1
ATOM 1015 C CA . LYS A 1 135 ? -6.021 19.526 5.304 1.00 87.69 135 LYS A CA 1
ATOM 1016 C C . LYS A 1 135 ? -7.430 19.102 5.728 1.00 87.69 135 LYS A C 1
ATOM 1018 O O . LYS A 1 135 ? -8.109 19.855 6.422 1.00 87.69 135 LYS A O 1
ATOM 1023 N N . ARG A 1 136 ? -7.907 17.950 5.249 1.00 88.25 136 ARG A N 1
ATOM 1024 C CA . ARG A 1 136 ? -9.262 17.452 5.527 1.00 88.25 136 ARG A CA 1
ATOM 1025 C C . ARG A 1 136 ? -9.356 16.756 6.884 1.00 88.25 136 ARG A C 1
ATOM 1027 O O . ARG A 1 136 ? -10.384 16.894 7.541 1.00 88.25 136 ARG A O 1
ATOM 1034 N N . PHE A 1 137 ? -8.299 16.055 7.270 1.00 84.69 137 PHE A N 1
ATOM 1035 C CA . PHE A 1 137 ? -8.180 15.250 8.479 1.00 84.69 137 PHE A CA 1
ATOM 1036 C C . PHE A 1 137 ? -6.893 15.646 9.218 1.00 84.69 137 PHE A C 1
ATOM 1038 O O . PHE A 1 137 ? -5.908 14.907 9.189 1.00 84.69 137 PHE A O 1
ATOM 1045 N N . PRO A 1 138 ? -6.843 16.856 9.801 1.00 82.56 138 PRO A N 1
ATOM 1046 C CA . PRO A 1 138 ? -5.669 17.293 10.535 1.00 82.56 138 PRO A CA 1
ATOM 1047 C C . PRO A 1 138 ? -5.531 16.481 11.822 1.00 82.56 138 PRO A C 1
ATOM 1049 O O . PRO A 1 138 ? -6.473 16.398 12.609 1.00 82.56 138 PRO A O 1
ATOM 1052 N N . ILE A 1 139 ? -4.339 15.942 12.061 1.00 82.31 139 ILE A N 1
ATOM 1053 C CA . ILE A 1 139 ? -3.974 15.440 13.381 1.00 82.31 139 ILE A CA 1
ATOM 1054 C C . ILE A 1 139 ? -3.436 16.633 14.160 1.00 82.31 139 ILE A C 1
ATOM 1056 O O . ILE A 1 139 ? -2.435 17.244 13.781 1.00 82.31 139 ILE A O 1
ATOM 1060 N N . LEU A 1 140 ? -4.153 17.015 15.215 1.00 70.44 140 LEU A N 1
ATOM 1061 C CA . LEU A 1 140 ? -3.736 18.113 16.072 1.00 70.44 140 LEU A CA 1
ATOM 1062 C C . LEU A 1 140 ? -2.516 17.658 16.870 1.00 70.44 140 LEU A C 1
ATOM 1064 O O . LEU A 1 140 ? -2.627 16.845 17.783 1.00 70.44 140 LEU A O 1
ATOM 1068 N N . ALA A 1 141 ? -1.348 18.188 16.516 1.00 59.03 141 ALA A N 1
ATOM 1069 C CA . ALA A 1 141 ? -0.164 18.033 17.340 1.00 59.03 141 ALA A CA 1
ATOM 1070 C C . ALA A 1 141 ? -0.428 18.693 18.704 1.00 59.03 141 ALA A C 1
ATOM 1072 O O . ALA A 1 141 ? -0.787 19.873 18.774 1.00 59.03 141 ALA A O 1
ATOM 1073 N N . SER A 1 142 ? -0.225 17.949 19.795 1.00 58.16 142 SER A N 1
ATOM 1074 C CA . SER A 1 142 ? 0.111 18.585 21.068 1.00 58.16 142 SER A CA 1
ATOM 1075 C C . SER A 1 142 ? 1.401 19.395 20.875 1.00 58.16 142 SER A C 1
ATOM 1077 O O . SER A 1 142 ? 2.137 19.191 19.907 1.00 58.16 142 SER A O 1
ATOM 1079 N N . THR A 1 143 ? 1.681 20.340 21.769 1.00 56.44 143 THR A N 1
ATOM 1080 C CA . THR A 1 143 ? 2.769 21.327 21.624 1.00 56.44 143 THR A CA 1
ATOM 1081 C C . THR A 1 143 ? 4.171 20.744 21.381 1.00 56.44 143 THR A C 1
ATOM 1083 O O . T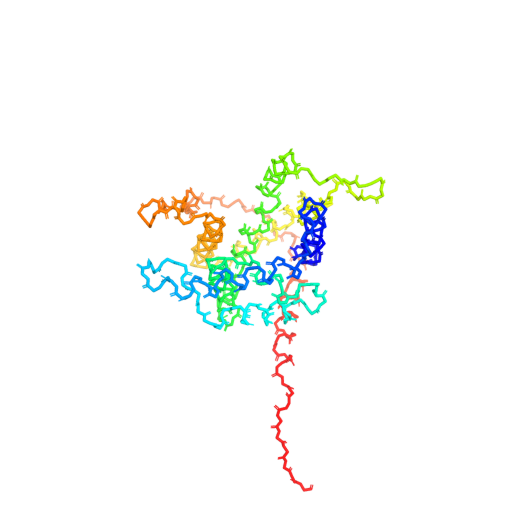HR A 1 143 ? 5.050 21.499 20.975 1.00 56.44 143 THR A O 1
ATOM 1086 N N . ASP A 1 144 ? 4.365 19.431 21.549 1.00 62.78 144 ASP A N 1
ATOM 1087 C CA . ASP A 1 144 ? 5.653 18.736 21.441 1.00 62.78 144 ASP A CA 1
ATOM 1088 C C . ASP A 1 144 ? 5.769 17.765 20.245 1.00 62.78 144 ASP A C 1
ATOM 1090 O O . ASP A 1 144 ? 6.798 17.105 20.093 1.00 62.78 144 ASP A O 1
ATOM 1094 N N . LYS A 1 145 ? 4.749 17.650 19.381 1.00 65.81 145 LYS A N 1
ATOM 1095 C CA . LYS A 1 145 ? 4.747 16.688 18.261 1.00 65.81 145 LYS A CA 1
ATOM 1096 C C . LYS A 1 145 ? 5.144 17.324 16.906 1.00 65.81 145 LYS A C 1
ATOM 1098 O O . LYS A 1 145 ? 4.887 18.508 16.674 1.00 65.81 145 LYS A O 1
ATOM 1103 N N . PRO A 1 146 ? 5.787 16.566 15.989 1.00 68.94 146 PRO A N 1
ATOM 1104 C CA . PRO A 1 146 ? 6.265 17.081 14.703 1.00 68.94 146 PRO A CA 1
ATOM 1105 C C . PRO A 1 146 ? 5.126 17.566 13.783 1.00 68.94 146 PRO A C 1
ATOM 1107 O O . PRO A 1 146 ? 4.009 17.061 13.844 1.00 68.94 146 PRO A O 1
ATOM 1110 N N . PRO A 1 147 ? 5.399 18.493 12.842 1.00 70.31 147 PRO A N 1
ATOM 1111 C CA . PRO A 1 147 ? 4.378 19.093 11.970 1.00 70.31 147 PRO A CA 1
ATOM 1112 C C . PRO A 1 147 ? 3.771 18.136 10.925 1.00 70.31 147 PRO A C 1
ATOM 1114 O O . PRO A 1 147 ? 2.886 18.534 10.173 1.00 70.31 147 PRO A O 1
ATOM 1117 N N . HIS A 1 148 ? 4.278 16.907 10.828 1.00 80.31 148 HIS A N 1
ATOM 1118 C CA . HIS A 1 148 ? 3.870 15.878 9.866 1.00 80.31 148 HIS A CA 1
ATOM 1119 C C . HIS A 1 148 ? 3.327 14.621 10.562 1.00 80.31 148 HIS A C 1
ATOM 1121 O O . HIS A 1 148 ? 3.361 13.541 9.983 1.00 80.31 148 HIS A O 1
ATOM 1127 N N . LEU A 1 149 ? 2.839 14.783 11.793 1.00 86.38 149 LEU A N 1
ATOM 1128 C CA . LEU A 1 149 ? 2.258 13.724 12.608 1.00 86.38 149 LEU A CA 1
ATOM 1129 C C . LEU A 1 149 ? 1.154 12.954 11.866 1.00 86.38 149 LEU A C 1
ATOM 1131 O O . LEU A 1 149 ? 0.294 13.575 11.234 1.00 86.38 149 LEU A O 1
ATOM 1135 N N . GLY A 1 150 ? 1.210 11.622 11.922 1.00 88.94 150 GLY A N 1
ATOM 1136 C CA . GLY A 1 150 ? 0.351 10.708 11.160 1.00 88.94 150 GLY A CA 1
ATOM 1137 C C . GLY A 1 150 ? 0.440 10.806 9.633 1.00 88.94 150 GLY A C 1
ATOM 1138 O O . GLY A 1 150 ? -0.424 10.285 8.920 1.00 88.94 150 GLY A O 1
ATOM 1139 N N . PHE A 1 151 ? 1.456 11.494 9.113 1.00 91.75 151 PHE A N 1
ATOM 1140 C CA . PHE A 1 151 ? 1.750 11.601 7.687 1.00 91.75 151 PHE A CA 1
ATOM 1141 C C . PHE A 1 151 ? 3.251 11.503 7.378 1.00 91.75 151 PHE A C 1
ATOM 1143 O O . PHE A 1 151 ? 3.714 11.945 6.313 1.00 91.75 151 PHE A O 1
ATOM 1150 N N . GLU A 1 152 ? 4.032 10.939 8.294 1.00 90.88 152 GLU A N 1
ATOM 1151 C CA . GLU A 1 152 ? 5.457 10.747 8.152 1.00 90.88 152 GLU A CA 1
ATOM 1152 C C . GLU A 1 152 ? 5.791 9.968 6.889 1.00 90.88 152 GLU A C 1
ATOM 1154 O O . GLU A 1 152 ? 6.703 10.390 6.186 1.00 90.88 152 GLU A O 1
ATOM 1159 N N . PHE A 1 153 ? 5.041 8.925 6.513 1.00 90.44 153 PHE A N 1
ATOM 1160 C CA . PHE A 1 153 ? 5.277 8.116 5.308 1.00 90.44 153 PHE A CA 1
ATOM 1161 C C . PHE A 1 153 ? 5.405 8.942 4.017 1.00 90.44 153 PHE A C 1
ATOM 1163 O O . PHE A 1 153 ? 6.127 8.551 3.095 1.00 90.44 153 PHE A O 1
ATOM 1170 N N . TYR A 1 154 ? 4.772 10.115 3.939 1.00 90.69 154 TYR A N 1
ATOM 1171 C CA . TYR A 1 154 ? 4.878 11.014 2.786 1.00 90.69 154 TYR A CA 1
ATOM 1172 C C . TYR A 1 154 ? 5.829 12.198 3.000 1.00 90.69 154 TYR A C 1
ATOM 1174 O O . TYR A 1 154 ? 6.048 12.977 2.071 1.00 90.69 154 TYR A O 1
ATOM 1182 N N . HIS A 1 155 ? 6.437 12.338 4.176 1.00 89.31 155 HIS A N 1
ATOM 1183 C CA . HIS A 1 155 ? 7.398 13.397 4.468 1.00 89.31 155 HIS A CA 1
ATOM 1184 C C . HIS A 1 155 ? 8.811 13.024 3.994 1.00 89.31 155 HIS A C 1
ATOM 1186 O O . HIS A 1 155 ? 9.502 12.263 4.665 1.00 89.31 155 HIS A O 1
ATOM 1192 N N . PHE A 1 156 ? 9.239 13.516 2.829 1.00 87.00 156 PHE A N 1
ATOM 1193 C CA . PHE A 1 156 ? 10.579 13.268 2.278 1.00 87.00 156 PHE A CA 1
ATOM 1194 C C . PHE A 1 156 ? 11.451 14.522 2.408 1.00 87.00 156 PHE A C 1
ATOM 1196 O O . PHE A 1 156 ? 11.151 15.542 1.787 1.00 87.00 156 PHE A O 1
ATOM 1203 N N . THR A 1 157 ? 12.559 14.444 3.147 1.00 82.62 157 THR A N 1
ATOM 1204 C CA . THR A 1 157 ? 13.487 15.576 3.348 1.00 82.62 157 THR A CA 1
ATOM 1205 C C . THR A 1 157 ? 14.160 16.033 2.047 1.00 82.62 157 THR A C 1
ATOM 1207 O O . THR A 1 157 ? 14.383 17.224 1.848 1.00 82.62 157 THR A O 1
ATOM 1210 N N . SER A 1 158 ? 14.431 15.104 1.126 1.00 79.94 158 SER A N 1
ATOM 1211 C CA . SER A 1 158 ? 15.138 15.329 -0.146 1.00 79.94 158 SER A CA 1
ATOM 1212 C C . SER A 1 158 ? 14.361 14.800 -1.366 1.00 79.94 158 SER A C 1
ATOM 1214 O O . SER A 1 158 ? 14.941 14.361 -2.359 1.00 79.94 158 SER A O 1
ATOM 1216 N N . GLY A 1 159 ? 13.022 14.853 -1.332 1.00 78.69 159 GLY A N 1
ATOM 1217 C CA . GLY A 1 159 ? 12.164 14.154 -2.303 1.00 78.69 159 GLY A CA 1
ATOM 1218 C C . GLY A 1 159 ? 12.438 14.455 -3.789 1.00 78.69 159 GLY A C 1
ATOM 1219 O O . GLY A 1 159 ? 12.388 13.548 -4.622 1.00 78.69 159 GLY A O 1
ATOM 1220 N N . GLN A 1 160 ? 12.777 15.701 -4.143 1.00 80.06 160 GLN A N 1
ATOM 1221 C CA . GLN A 1 160 ? 13.072 16.077 -5.535 1.00 80.06 160 GLN A CA 1
ATOM 1222 C C . GLN A 1 160 ? 14.415 15.515 -6.036 1.00 80.06 160 GLN A C 1
ATOM 1224 O O . GLN A 1 160 ? 14.516 15.107 -7.198 1.00 80.06 160 GLN A O 1
ATOM 1229 N N . ASP A 1 161 ? 15.429 15.462 -5.169 1.00 84.69 161 ASP A N 1
ATOM 1230 C CA . ASP A 1 161 ? 16.712 14.817 -5.469 1.00 84.69 161 ASP A CA 1
ATOM 1231 C C . ASP A 1 161 ? 16.508 13.311 -5.661 1.00 84.69 161 ASP A C 1
ATOM 1233 O O . ASP A 1 161 ? 16.887 12.753 -6.691 1.00 84.69 161 ASP A O 1
ATOM 1237 N N . LEU A 1 162 ? 15.791 12.674 -4.731 1.00 83.25 162 LEU A N 1
ATOM 1238 C CA . LEU A 1 162 ? 15.506 11.242 -4.769 1.00 83.25 162 LEU A CA 1
ATOM 1239 C C . LEU A 1 162 ? 14.768 10.830 -6.051 1.00 83.25 162 LEU A C 1
ATOM 1241 O O . LEU A 1 162 ? 15.146 9.861 -6.711 1.00 83.25 162 LEU A O 1
ATOM 1245 N N . LYS A 1 163 ? 13.771 11.619 -6.462 1.00 84.62 163 LYS A N 1
ATOM 1246 C CA . LYS A 1 163 ? 13.039 11.445 -7.724 1.00 84.62 163 LYS A CA 1
ATOM 1247 C C . LYS A 1 163 ? 13.950 11.545 -8.948 1.00 84.62 163 LYS A C 1
ATOM 1249 O O . LYS A 1 163 ? 13.810 10.756 -9.882 1.00 84.62 163 LYS A O 1
ATOM 1254 N N . THR A 1 164 ? 14.867 12.510 -8.953 1.00 87.12 164 THR A N 1
ATOM 1255 C CA . THR A 1 164 ? 15.815 12.713 -10.058 1.00 87.12 164 THR A CA 1
ATOM 1256 C C . THR A 1 164 ? 16.796 11.548 -10.134 1.00 87.12 164 THR A C 1
ATOM 1258 O O . THR A 1 164 ? 16.931 10.927 -11.184 1.00 87.12 164 THR A O 1
ATOM 1261 N N . ARG A 1 165 ? 17.403 11.174 -9.004 1.00 86.12 165 ARG A N 1
ATOM 1262 C CA . ARG A 1 165 ? 18.344 10.051 -8.904 1.00 86.12 165 ARG A CA 1
ATOM 1263 C C . ARG A 1 165 ? 17.720 8.729 -9.333 1.00 86.12 165 ARG A C 1
ATOM 1265 O O . ARG A 1 165 ? 18.357 7.981 -10.068 1.00 86.12 165 ARG A O 1
ATOM 1272 N N . PHE A 1 166 ? 16.478 8.462 -8.925 1.00 84.75 166 PHE A N 1
ATOM 1273 C CA . PHE A 1 166 ? 15.760 7.253 -9.327 1.00 84.75 166 PHE A CA 1
ATOM 1274 C C . PHE A 1 166 ? 15.566 7.186 -10.850 1.00 84.75 166 PHE A C 1
ATOM 1276 O O . PHE A 1 166 ? 15.854 6.157 -11.460 1.00 84.75 166 PHE A O 1
ATOM 1283 N N . ARG A 1 167 ? 15.146 8.291 -11.489 1.00 85.00 167 ARG A N 1
ATOM 1284 C CA . ARG A 1 167 ? 14.991 8.343 -12.953 1.00 85.00 167 ARG A CA 1
ATOM 1285 C C . ARG A 1 167 ? 16.310 8.192 -13.691 1.00 85.00 167 ARG A C 1
ATOM 1287 O O . ARG A 1 167 ? 16.400 7.351 -14.576 1.00 85.00 167 ARG A O 1
ATOM 1294 N N . THR A 1 168 ? 17.341 8.931 -13.292 1.00 86.94 168 THR A N 1
ATOM 1295 C CA . THR A 1 168 ? 18.662 8.842 -13.928 1.00 86.94 168 THR A CA 1
ATOM 1296 C C . THR A 1 168 ? 19.239 7.430 -13.823 1.00 86.94 168 THR A C 1
ATOM 1298 O O . THR A 1 168 ? 19.785 6.901 -14.794 1.00 86.94 168 THR A O 1
ATOM 1301 N N . ALA A 1 169 ? 19.088 6.781 -12.664 1.00 83.69 169 ALA A N 1
ATOM 1302 C CA . ALA A 1 169 ? 19.518 5.400 -12.478 1.00 83.69 169 ALA A CA 1
ATOM 1303 C C . ALA A 1 169 ? 18.748 4.441 -13.398 1.00 83.69 169 ALA A C 1
ATOM 1305 O O . ALA A 1 169 ? 19.343 3.550 -13.991 1.00 83.69 169 ALA A O 1
ATOM 1306 N N . MET A 1 170 ? 17.445 4.638 -13.575 1.00 83.19 170 MET A N 1
ATOM 1307 C CA . MET A 1 170 ? 16.635 3.810 -14.466 1.00 83.19 170 MET A CA 1
ATOM 1308 C C . MET A 1 170 ? 16.990 4.014 -15.945 1.00 83.19 170 MET A C 1
ATOM 1310 O O . MET A 1 170 ? 17.304 3.055 -16.647 1.00 83.19 170 MET A O 1
ATOM 1314 N N . GLU A 1 171 ? 16.988 5.263 -16.411 1.00 81.62 171 GLU A N 1
ATOM 1315 C CA . GLU A 1 171 ? 17.216 5.621 -17.815 1.00 81.62 171 GLU A CA 1
ATOM 1316 C C . GLU A 1 171 ? 18.607 5.197 -18.298 1.00 81.62 171 GLU A C 1
ATOM 1318 O O . GLU A 1 171 ? 18.739 4.639 -19.389 1.00 81.62 171 GLU A O 1
ATOM 1323 N N . SER A 1 172 ? 19.639 5.382 -17.467 1.00 82.44 172 SER A N 1
ATOM 1324 C CA . SER A 1 172 ? 21.003 4.953 -17.804 1.00 82.44 172 SER A CA 1
ATOM 1325 C C . SER A 1 172 ? 21.104 3.443 -18.040 1.00 82.44 172 SER A C 1
ATOM 1327 O O . SER A 1 172 ? 21.822 3.017 -18.943 1.00 82.44 172 SER A O 1
ATOM 1329 N N . ASN A 1 173 ? 20.331 2.635 -17.309 1.00 76.88 173 ASN A N 1
ATOM 1330 C CA . ASN A 1 173 ? 20.305 1.181 -17.468 1.00 76.88 173 ASN A CA 1
ATOM 1331 C C . ASN A 1 173 ? 19.404 0.708 -18.620 1.00 76.88 173 ASN A C 1
ATOM 1333 O O . ASN A 1 173 ? 19.635 -0.364 -19.166 1.00 76.88 173 ASN A O 1
ATOM 1337 N N . PHE A 1 174 ? 18.397 1.485 -19.026 1.00 79.31 174 PHE A N 1
ATOM 1338 C CA . PHE A 1 174 ? 17.460 1.078 -20.082 1.00 79.31 174 PHE A CA 1
ATOM 1339 C C . PHE A 1 174 ? 18.052 1.150 -21.486 1.00 79.31 174 PHE A C 1
ATOM 1341 O O . PHE A 1 174 ? 17.663 0.367 -22.350 1.00 79.31 174 PHE A O 1
ATOM 1348 N N . THR A 1 175 ? 19.023 2.036 -21.712 1.00 75.19 175 THR A N 1
ATOM 1349 C CA . THR A 1 175 ? 19.675 2.196 -23.025 1.00 75.19 175 THR A CA 1
ATOM 1350 C C . THR A 1 175 ? 20.372 0.931 -23.536 1.00 75.19 175 THR A C 1
ATOM 1352 O O . THR A 1 175 ? 20.561 0.787 -24.742 1.00 75.19 175 THR A O 1
ATOM 1355 N N . SER A 1 176 ? 20.731 0.002 -22.646 1.00 79.81 176 SER A N 1
ATOM 1356 C CA . SER A 1 176 ? 21.396 -1.260 -22.981 1.00 79.81 176 SER A CA 1
ATOM 1357 C C . SER A 1 176 ? 20.450 -2.468 -23.026 1.00 79.81 176 SER A C 1
ATOM 1359 O O . SER A 1 176 ? 20.886 -3.568 -23.374 1.00 79.81 176 SER A O 1
ATOM 1361 N N . LEU A 1 177 ? 19.164 -2.296 -22.694 1.00 84.94 177 LEU A N 1
ATOM 1362 C CA . LEU A 1 177 ? 18.212 -3.403 -22.628 1.00 84.94 177 LEU A CA 1
ATOM 1363 C C . LEU A 1 177 ? 17.610 -3.739 -24.002 1.00 84.94 177 LEU A C 1
ATOM 1365 O O . LEU A 1 177 ? 17.257 -2.843 -24.769 1.00 84.94 177 LEU A O 1
ATOM 1369 N N . PRO A 1 178 ? 17.393 -5.034 -24.306 1.00 90.00 178 PRO A N 1
ATOM 1370 C CA . PRO A 1 178 ? 16.627 -5.437 -25.479 1.00 90.00 178 PRO A CA 1
ATOM 1371 C C . PRO A 1 178 ? 15.202 -4.868 -25.449 1.00 90.00 178 PRO A C 1
ATOM 1373 O O . PRO A 1 178 ? 14.558 -4.858 -24.399 1.00 90.00 178 PRO A O 1
ATOM 1376 N N . ALA A 1 179 ? 14.655 -4.507 -26.613 1.00 88.69 179 ALA A N 1
ATOM 1377 C CA . ALA A 1 179 ? 13.295 -3.964 -26.728 1.00 88.69 179 ALA A CA 1
ATOM 1378 C C . ALA A 1 179 ? 12.224 -4.866 -26.081 1.00 88.69 179 ALA A C 1
ATOM 1380 O O . ALA A 1 179 ? 11.308 -4.373 -25.428 1.00 88.69 179 ALA A O 1
ATOM 1381 N N . ALA A 1 180 ? 12.376 -6.192 -26.177 1.00 90.19 180 ALA A N 1
ATOM 1382 C CA . ALA A 1 180 ? 11.480 -7.149 -25.525 1.00 90.19 180 ALA A CA 1
ATOM 1383 C C . ALA A 1 180 ? 11.489 -7.035 -23.987 1.00 90.19 180 ALA A C 1
ATOM 1385 O O . ALA A 1 180 ? 10.453 -7.208 -23.349 1.00 90.19 180 ALA A O 1
ATOM 1386 N N . ARG A 1 181 ? 12.639 -6.708 -23.378 1.00 89.38 181 ARG A N 1
ATOM 1387 C CA . ARG A 1 181 ? 12.742 -6.476 -21.929 1.00 89.38 181 ARG A CA 1
ATOM 1388 C C . ARG A 1 181 ? 12.095 -5.156 -21.525 1.00 89.38 181 ARG A C 1
ATOM 1390 O O . ARG A 1 181 ? 11.397 -5.127 -20.520 1.00 89.38 181 ARG A O 1
ATOM 1397 N N . ILE A 1 182 ? 12.263 -4.104 -22.328 1.00 88.75 182 ILE A N 1
ATOM 1398 C CA . ILE A 1 182 ? 11.571 -2.823 -22.117 1.00 88.75 182 ILE A CA 1
ATOM 1399 C C . ILE A 1 182 ? 10.051 -3.022 -22.197 1.00 88.75 182 ILE A C 1
ATOM 1401 O O . ILE A 1 182 ? 9.323 -2.559 -21.325 1.00 88.75 182 ILE A O 1
ATOM 1405 N N . HIS A 1 183 ? 9.572 -3.773 -23.191 1.00 88.56 183 HIS A N 1
ATOM 1406 C CA . HIS A 1 183 ? 8.156 -4.111 -23.309 1.00 88.56 183 HIS A CA 1
ATOM 1407 C C . HIS A 1 183 ? 7.646 -4.885 -22.084 1.00 88.56 183 HIS A C 1
ATOM 1409 O O . HIS A 1 183 ? 6.596 -4.547 -21.549 1.00 88.56 183 HIS A O 1
ATOM 1415 N N . ALA A 1 184 ? 8.396 -5.882 -21.599 1.00 90.81 184 ALA A N 1
ATOM 1416 C CA . ALA A 1 184 ? 8.027 -6.627 -20.394 1.00 90.81 184 ALA A CA 1
ATOM 1417 C C . ALA A 1 184 ? 7.942 -5.727 -19.148 1.00 90.81 184 ALA A C 1
ATOM 1419 O O . ALA A 1 184 ? 6.992 -5.846 -18.382 1.00 90.81 184 ALA A O 1
ATOM 1420 N N . LEU A 1 185 ? 8.874 -4.780 -18.979 1.00 90.25 185 LEU A N 1
ATOM 1421 C CA . LEU A 1 185 ? 8.822 -3.790 -17.897 1.00 90.25 185 LEU A CA 1
ATOM 1422 C C . LEU A 1 185 ? 7.568 -2.914 -17.986 1.00 90.25 185 LEU A C 1
ATOM 1424 O O . LEU A 1 18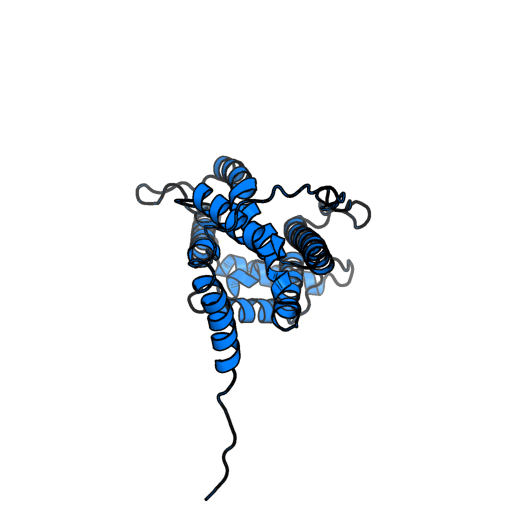5 ? 6.922 -2.659 -16.973 1.00 90.25 185 LEU A O 1
ATOM 1428 N N . VAL A 1 186 ? 7.203 -2.470 -19.189 1.00 89.44 186 VAL A N 1
ATOM 1429 C CA . VAL A 1 186 ? 5.998 -1.661 -19.409 1.00 89.44 186 VAL A CA 1
ATOM 1430 C C . VAL A 1 186 ? 4.722 -2.451 -19.124 1.00 89.44 186 VAL A C 1
ATOM 1432 O O . VAL A 1 186 ? 3.817 -1.925 -18.479 1.00 89.44 186 VAL A O 1
ATOM 1435 N N . VAL A 1 187 ? 4.649 -3.710 -19.563 1.00 91.75 187 VAL A N 1
ATOM 1436 C CA . VAL A 1 187 ? 3.525 -4.600 -19.237 1.00 91.75 187 VAL A CA 1
ATOM 1437 C C . VAL A 1 187 ? 3.406 -4.762 -17.724 1.00 91.75 187 VAL A C 1
ATOM 1439 O O . VAL A 1 187 ? 2.330 -4.515 -17.189 1.00 91.75 187 VAL A O 1
ATOM 1442 N N . GLU A 1 188 ? 4.509 -5.056 -17.034 1.00 93.62 188 GLU A N 1
ATOM 1443 C CA . GLU A 1 188 ? 4.497 -5.211 -15.578 1.00 93.62 188 GLU A CA 1
ATOM 1444 C C . GLU A 1 188 ? 4.135 -3.911 -14.851 1.00 93.62 188 GLU A C 1
ATOM 1446 O O . GLU A 1 188 ? 3.478 -3.933 -13.817 1.00 93.62 188 GLU A O 1
ATOM 1451 N N . ALA A 1 189 ? 4.511 -2.747 -15.387 1.00 90.88 189 ALA A N 1
ATOM 1452 C CA . ALA A 1 189 ? 4.114 -1.472 -14.796 1.00 90.88 189 ALA A CA 1
ATOM 1453 C C . ALA A 1 189 ? 2.590 -1.291 -14.832 1.00 90.88 189 ALA A C 1
ATOM 1455 O O . ALA A 1 189 ? 2.019 -0.826 -13.850 1.00 90.88 189 ALA A O 1
ATOM 1456 N N . ASN A 1 190 ? 1.923 -1.707 -15.915 1.00 90.00 190 ASN A N 1
ATOM 1457 C CA . ASN A 1 190 ? 0.459 -1.693 -15.975 1.00 90.00 190 ASN A CA 1
ATOM 1458 C C . ASN A 1 190 ? -0.147 -2.679 -14.961 1.00 90.00 190 ASN A C 1
ATOM 1460 O O . ASN A 1 190 ? -1.048 -2.288 -14.226 1.00 90.00 190 ASN A O 1
ATOM 1464 N N . THR A 1 191 ? 0.407 -3.892 -14.830 1.00 94.38 191 THR A N 1
ATOM 1465 C CA . THR A 1 191 ? 0.004 -4.844 -13.777 1.00 94.38 191 THR A CA 1
ATOM 1466 C C . THR A 1 191 ? 0.134 -4.221 -12.384 1.00 94.38 191 THR A C 1
ATOM 1468 O O . THR A 1 191 ? -0.789 -4.287 -11.576 1.00 94.38 191 THR A O 1
ATOM 1471 N N . ALA A 1 192 ? 1.251 -3.543 -12.105 1.00 92.88 192 ALA A N 1
ATOM 1472 C CA . ALA A 1 192 ? 1.471 -2.849 -10.843 1.00 92.88 192 ALA A CA 1
ATOM 1473 C C . ALA A 1 192 ? 0.440 -1.734 -10.598 1.00 92.88 192 ALA A C 1
ATOM 1475 O O . ALA A 1 192 ? 0.024 -1.536 -9.454 1.00 92.88 192 ALA A O 1
ATOM 1476 N N . PHE A 1 193 ? 0.025 -0.996 -11.634 1.00 89.88 193 PHE A N 1
ATOM 1477 C CA . PHE A 1 193 ? -1.054 -0.009 -11.529 1.00 89.88 193 PHE A CA 1
ATOM 1478 C C . PHE A 1 193 ? -2.395 -0.668 -11.211 1.00 89.88 193 PHE A C 1
ATOM 1480 O O . PHE A 1 193 ? -3.088 -0.197 -10.311 1.00 89.88 193 PHE A O 1
ATOM 1487 N N . ASP A 1 194 ? -2.739 -1.758 -11.891 1.00 90.31 194 ASP A N 1
ATOM 1488 C CA . ASP A 1 194 ? -4.005 -2.462 -11.683 1.00 90.31 194 ASP A CA 1
ATOM 1489 C C . ASP A 1 194 ? -4.086 -3.058 -10.268 1.00 90.31 194 ASP A C 1
ATOM 1491 O O . ASP A 1 194 ? -5.078 -2.850 -9.571 1.00 90.31 194 ASP A O 1
ATOM 1495 N N . LEU A 1 195 ? -3.002 -3.664 -9.772 1.00 93.56 195 LEU A N 1
ATOM 1496 C CA . LEU A 1 195 ? -2.917 -4.160 -8.393 1.00 93.56 195 LEU A CA 1
ATOM 1497 C C . LEU A 1 195 ? -3.032 -3.033 -7.348 1.00 93.56 195 LEU A C 1
ATOM 1499 O O . LEU A 1 195 ? -3.669 -3.211 -6.311 1.00 93.56 195 LEU A O 1
ATOM 1503 N N . ASN A 1 196 ? -2.453 -1.850 -7.602 1.00 91.69 196 ASN A N 1
ATOM 1504 C CA . ASN A 1 196 ? -2.665 -0.688 -6.724 1.00 91.69 196 ASN A CA 1
ATOM 1505 C C . ASN A 1 196 ? -4.132 -0.225 -6.764 1.00 91.69 196 ASN A C 1
ATOM 1507 O O . ASN A 1 196 ? -4.690 0.109 -5.721 1.00 91.69 196 ASN A O 1
ATOM 1511 N N . THR A 1 197 ? -4.758 -0.209 -7.944 1.00 89.31 197 THR A N 1
ATOM 1512 C CA . THR A 1 197 ? -6.181 0.127 -8.102 1.00 89.31 197 THR A CA 1
ATOM 1513 C C . THR A 1 197 ? -7.056 -0.827 -7.295 1.00 89.31 197 THR A C 1
ATOM 1515 O O . THR A 1 197 ? -7.949 -0.370 -6.593 1.00 89.31 197 THR A O 1
ATOM 1518 N N . GLU A 1 198 ? -6.773 -2.129 -7.307 1.00 91.19 198 GLU A N 1
ATOM 1519 C CA . GLU A 1 198 ? -7.516 -3.111 -6.506 1.00 91.19 198 GLU A CA 1
ATOM 1520 C C . GLU A 1 198 ? -7.391 -2.876 -4.998 1.00 91.19 198 GLU A C 1
ATOM 1522 O O . GLU A 1 198 ? -8.379 -3.014 -4.274 1.00 91.19 198 GLU A O 1
ATOM 1527 N N . ILE A 1 199 ? -6.216 -2.452 -4.518 1.00 92.75 199 ILE A N 1
ATOM 1528 C CA . ILE A 1 199 ? -6.066 -2.015 -3.125 1.00 92.75 199 ILE A CA 1
ATOM 1529 C C . ILE A 1 199 ? -6.954 -0.794 -2.853 1.00 92.75 199 ILE A C 1
ATOM 1531 O O . ILE A 1 199 ? -7.678 -0.794 -1.860 1.00 92.75 199 ILE A O 1
ATOM 1535 N N . PHE A 1 200 ? -6.965 0.222 -3.720 1.00 90.56 200 PHE A N 1
ATOM 1536 C CA . PHE A 1 200 ? -7.814 1.405 -3.519 1.00 90.56 200 PHE A CA 1
ATOM 1537 C C . PHE A 1 200 ? -9.314 1.084 -3.566 1.00 90.56 200 PHE A C 1
ATOM 1539 O O . PHE A 1 200 ? -10.057 1.569 -2.716 1.00 90.56 200 PHE A O 1
ATOM 1546 N N . GLU A 1 201 ? -9.755 0.226 -4.486 1.00 90.12 201 GLU A N 1
ATOM 1547 C CA . GLU A 1 201 ? -11.140 -0.261 -4.549 1.00 90.12 201 GLU A CA 1
ATOM 1548 C C . GLU A 1 201 ? -11.529 -1.013 -3.271 1.00 90.12 201 GLU A C 1
ATOM 1550 O O . GLU A 1 201 ? -12.646 -0.876 -2.777 1.00 90.12 201 GLU A O 1
ATOM 1555 N N . SER A 1 202 ? -10.596 -1.761 -2.671 1.00 91.00 202 SER A N 1
ATOM 1556 C CA . SER A 1 202 ? -10.852 -2.467 -1.411 1.00 91.00 202 SER A CA 1
ATOM 1557 C C . SER A 1 202 ? -11.072 -1.541 -0.205 1.00 91.00 202 SER A C 1
ATOM 1559 O O . SER A 1 202 ? -11.619 -1.986 0.805 1.00 91.00 202 SER A O 1
ATOM 1561 N N . LEU A 1 203 ? -10.698 -0.257 -0.308 1.00 90.38 203 LEU A N 1
ATOM 1562 C CA . LEU A 1 203 ? -10.995 0.764 0.706 1.00 90.38 203 LEU A CA 1
ATOM 1563 C C . LEU A 1 203 ? -12.441 1.270 0.628 1.00 90.38 203 LEU A C 1
ATOM 1565 O O . LEU A 1 203 ? -12.915 1.899 1.573 1.00 90.38 203 LEU A O 1
ATOM 1569 N N . LEU A 1 204 ? -13.130 1.035 -0.490 1.00 89.81 204 LEU A N 1
ATOM 1570 C CA . LEU A 1 204 ? -14.500 1.482 -0.689 1.00 89.81 204 LEU A CA 1
ATOM 1571 C C . LEU A 1 204 ? -15.500 0.451 -0.140 1.00 89.81 204 LEU A C 1
ATOM 1573 O O . LEU A 1 204 ? -15.283 -0.765 -0.273 1.00 89.81 204 LEU A O 1
ATOM 1577 N N . PRO A 1 205 ? -16.631 0.920 0.421 1.00 86.56 205 PRO A N 1
ATOM 1578 C CA . PRO A 1 205 ? -17.814 0.094 0.625 1.00 86.56 205 PRO A CA 1
ATOM 1579 C C . PRO A 1 205 ? -18.206 -0.648 -0.666 1.00 86.56 205 PRO A C 1
ATOM 1581 O O . PRO A 1 205 ? -18.040 -0.082 -1.750 1.00 86.56 205 PRO A O 1
ATOM 1584 N N . PRO A 1 206 ? -18.722 -1.891 -0.589 1.00 84.75 206 PRO A N 1
ATOM 1585 C CA . PRO A 1 206 ? -19.014 -2.702 -1.774 1.00 84.75 206 PRO A CA 1
ATOM 1586 C C . PRO A 1 206 ? -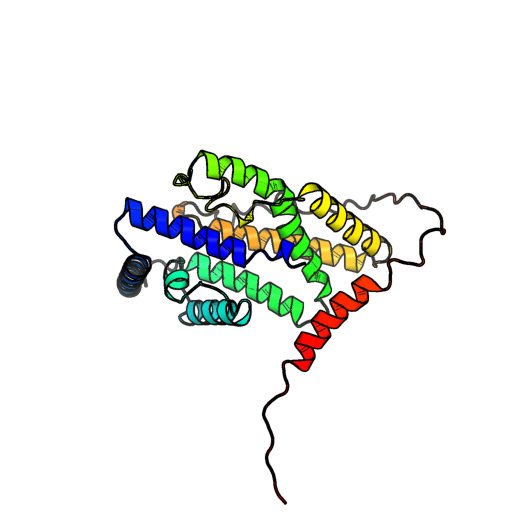19.898 -2.029 -2.832 1.00 84.75 206 PRO A C 1
ATOM 1588 O O . PRO A 1 206 ? -19.720 -2.276 -4.020 1.00 84.75 206 PRO A O 1
ATOM 1591 N N . ASP A 1 207 ? -20.827 -1.171 -2.415 1.00 84.88 207 ASP A N 1
ATOM 1592 C CA . ASP A 1 207 ? -21.759 -0.426 -3.267 1.00 84.88 207 ASP A CA 1
ATOM 1593 C C . ASP A 1 207 ? -21.119 0.755 -4.015 1.00 84.88 207 ASP A C 1
ATOM 1595 O O . ASP A 1 207 ? -21.688 1.243 -4.990 1.00 84.88 207 ASP A O 1
ATOM 1599 N N . LEU A 1 208 ? -19.933 1.197 -3.589 1.00 87.94 208 LEU A N 1
ATOM 1600 C CA . LEU A 1 208 ? -19.180 2.285 -4.218 1.00 87.94 208 LEU A CA 1
ATOM 1601 C C . LEU A 1 208 ? -18.028 1.793 -5.102 1.00 87.94 208 LEU A C 1
ATOM 1603 O O . LEU A 1 208 ? -17.347 2.616 -5.715 1.00 87.94 208 LEU A O 1
ATOM 1607 N N . ARG A 1 209 ? -17.796 0.477 -5.167 1.00 85.62 209 ARG A N 1
ATOM 1608 C CA . ARG A 1 209 ? -16.732 -0.112 -5.989 1.00 85.62 209 ARG A CA 1
ATOM 1609 C C . ARG A 1 209 ? -17.093 -0.096 -7.466 1.00 85.62 209 ARG A C 1
ATOM 1611 O O . ARG A 1 209 ? -18.249 -0.291 -7.843 1.00 85.62 209 ARG A O 1
ATOM 1618 N N . LEU A 1 210 ? -16.082 0.068 -8.312 1.00 78.88 210 LEU A N 1
ATOM 1619 C CA . LEU A 1 210 ? -16.253 -0.026 -9.758 1.00 78.88 210 LEU A CA 1
ATOM 1620 C C . LEU A 1 210 ? -16.677 -1.442 -10.158 1.00 78.88 210 LEU A C 1
ATOM 1622 O O . LEU A 1 210 ? -16.072 -2.438 -9.743 1.00 78.88 210 LEU A O 1
ATOM 1626 N N . SER A 1 211 ? -17.687 -1.543 -11.025 1.00 69.06 211 SER A N 1
ATOM 1627 C CA . SER A 1 211 ? -18.035 -2.829 -11.621 1.00 69.06 211 SER A CA 1
ATOM 1628 C C . SER A 1 211 ? -16.898 -3.303 -12.543 1.00 69.06 211 SER A C 1
ATOM 1630 O O . SER A 1 211 ? -16.168 -2.479 -13.104 1.00 69.06 211 SER A O 1
ATOM 1632 N N . PRO A 1 212 ? -16.740 -4.618 -12.782 1.00 62.44 212 PRO A N 1
ATOM 1633 C CA . PRO A 1 212 ? -15.745 -5.123 -13.731 1.00 62.44 212 PRO A CA 1
ATOM 1634 C C . PRO A 1 212 ? -15.869 -4.529 -15.144 1.00 62.44 212 PRO A C 1
ATOM 1636 O O . PRO A 1 212 ? -14.896 -4.537 -15.889 1.00 62.44 212 PRO A O 1
ATOM 1639 N N . GLN A 1 213 ? -17.052 -4.026 -15.513 1.00 53.19 213 GLN A N 1
ATOM 1640 C CA . GLN A 1 213 ? -17.314 -3.382 -16.803 1.00 53.19 213 GLN A CA 1
ATOM 1641 C C . GLN A 1 213 ? -16.918 -1.896 -16.803 1.00 53.19 213 GLN A C 1
ATOM 1643 O O . GLN A 1 213 ? -16.555 -1.367 -17.851 1.00 53.19 213 GLN A O 1
ATOM 1648 N N . ASP A 1 214 ? -16.933 -1.253 -15.631 1.00 58.53 214 ASP A N 1
ATOM 1649 C CA . ASP A 1 214 ? -16.536 0.146 -15.424 1.00 58.53 214 ASP A CA 1
ATOM 1650 C C . ASP A 1 214 ? -15.050 0.304 -15.084 1.00 58.53 214 ASP A C 1
ATOM 1652 O O . ASP A 1 214 ? -14.534 1.425 -15.094 1.00 58.53 214 ASP A O 1
ATOM 1656 N N . LYS A 1 215 ? -14.340 -0.804 -14.814 1.00 55.09 215 LYS A N 1
ATOM 1657 C CA . LYS A 1 215 ? -12.873 -0.848 -14.796 1.00 55.09 215 LYS A CA 1
ATOM 1658 C C . LYS A 1 215 ? -12.363 -0.543 -16.208 1.00 55.09 215 LYS A C 1
ATOM 1660 O O . LYS A 1 215 ? -12.029 -1.437 -16.985 1.00 55.09 215 LYS A O 1
ATOM 1665 N N . ALA A 1 216 ? -12.335 0.740 -16.562 1.00 48.50 216 ALA A N 1
ATOM 1666 C CA . ALA A 1 216 ? -11.675 1.207 -17.765 1.00 48.50 216 ALA A CA 1
ATOM 1667 C C . ALA A 1 216 ? -10.223 0.695 -17.746 1.00 48.50 216 ALA A C 1
ATOM 1669 O O . ALA A 1 216 ? -9.604 0.702 -16.676 1.00 48.50 216 ALA A O 1
ATOM 1670 N N . PRO A 1 217 ? -9.654 0.269 -18.892 1.00 50.66 217 PRO A N 1
ATOM 1671 C CA . PRO A 1 217 ? -8.219 0.022 -18.962 1.00 50.66 217 PRO A CA 1
ATOM 1672 C C . PRO A 1 217 ? -7.519 1.267 -18.422 1.00 50.66 217 PRO A C 1
ATOM 1674 O O . PRO A 1 217 ? -7.896 2.380 -18.806 1.00 50.66 217 PRO A O 1
ATOM 1677 N N . SER A 1 218 ? -6.580 1.084 -17.490 1.00 45.66 218 SER A N 1
ATOM 1678 C CA . SER A 1 218 ? -6.017 2.184 -16.710 1.00 45.66 218 SER A CA 1
ATOM 1679 C C . SER A 1 218 ? -5.643 3.338 -17.662 1.00 45.66 218 SER A C 1
ATOM 1681 O O . SER A 1 218 ? -5.006 3.103 -18.695 1.00 45.66 218 SER A O 1
ATOM 1683 N N . PRO A 1 219 ? -6.053 4.595 -17.388 1.00 41.97 219 PRO A N 1
ATOM 1684 C CA . PRO A 1 219 ? -5.876 5.724 -18.317 1.00 41.97 219 PRO A CA 1
ATOM 1685 C C . PRO A 1 219 ? -4.396 6.038 -18.604 1.00 41.97 219 PRO A C 1
ATOM 1687 O O . PRO A 1 219 ? -4.073 6.834 -19.482 1.00 41.97 219 PRO A O 1
ATOM 1690 N N . HIS A 1 220 ? -3.497 5.382 -17.870 1.00 43.94 220 HIS A N 1
ATOM 1691 C CA . HIS A 1 220 ? -2.058 5.345 -18.064 1.00 43.94 220 HIS A CA 1
ATOM 1692 C C . HIS A 1 220 ? -1.576 4.008 -18.622 1.00 43.94 220 HIS A C 1
ATOM 1694 O O . HIS A 1 220 ? -0.483 3.585 -18.260 1.00 43.94 220 HIS A O 1
ATOM 1700 N N . LYS A 1 221 ? -2.336 3.338 -19.500 1.00 39.97 221 LYS A N 1
ATOM 1701 C CA . LYS A 1 221 ? -1.755 2.302 -20.354 1.00 39.97 221 LYS A CA 1
ATOM 1702 C C . LYS A 1 221 ? -0.555 2.964 -21.013 1.00 39.97 221 LYS A C 1
ATOM 1704 O O . LYS A 1 221 ? -0.735 3.863 -21.834 1.00 39.97 221 LYS A O 1
ATOM 1709 N N . ILE A 1 222 ? 0.651 2.610 -20.569 1.00 44.81 222 ILE A N 1
ATOM 1710 C CA . ILE A 1 222 ? 1.892 3.162 -21.108 1.00 44.81 222 ILE A CA 1
ATOM 1711 C C . ILE A 1 222 ? 1.983 2.589 -22.524 1.00 44.81 222 ILE A C 1
ATOM 1713 O O . ILE A 1 222 ? 2.555 1.530 -22.769 1.00 44.81 222 ILE A O 1
ATOM 1717 N N . LEU A 1 223 ? 1.280 3.236 -23.449 1.00 37.19 223 LEU A N 1
ATOM 1718 C CA . LEU A 1 223 ? 1.296 2.945 -24.864 1.00 37.19 223 LEU A CA 1
ATOM 1719 C C . LEU A 1 223 ? 2.654 3.437 -25.339 1.00 37.19 223 LEU A C 1
ATOM 1721 O O . LEU A 1 223 ? 2.880 4.634 -25.504 1.00 37.19 223 LEU A O 1
ATOM 1725 N N . LEU A 1 224 ? 3.588 2.502 -25.494 1.00 39.47 224 LEU A N 1
ATOM 1726 C CA . LEU A 1 224 ? 4.772 2.739 -26.299 1.00 39.47 224 LEU A CA 1
ATOM 1727 C C . LEU A 1 224 ? 4.293 2.971 -27.737 1.00 39.47 224 LEU A C 1
ATOM 1729 O O . LEU A 1 224 ? 4.158 2.021 -28.505 1.00 39.47 224 LEU A O 1
ATOM 1733 N N . GLU A 1 225 ? 4.043 4.223 -28.117 1.00 30.78 225 GLU A N 1
ATOM 1734 C CA . GLU A 1 225 ? 4.270 4.586 -29.510 1.00 30.78 225 GLU A CA 1
ATOM 1735 C C . GLU A 1 225 ? 5.792 4.559 -29.733 1.00 30.78 225 GLU A C 1
ATOM 1737 O O . GLU A 1 225 ? 6.541 5.190 -28.975 1.00 30.78 225 GLU A O 1
ATOM 1742 N N . PRO A 1 226 ? 6.296 3.770 -30.699 1.00 37.31 226 PRO A N 1
ATOM 1743 C CA . PRO A 1 226 ? 7.720 3.537 -30.875 1.00 37.31 226 PRO A CA 1
ATOM 1744 C C . PRO A 1 226 ? 8.356 4.750 -31.559 1.00 37.31 226 PRO A C 1
ATOM 1746 O O . PRO A 1 226 ? 8.633 4.742 -32.753 1.00 37.31 226 PRO A O 1
ATOM 1749 N N . SER A 1 227 ? 8.605 5.809 -30.799 1.00 32.56 227 SER A N 1
ATOM 1750 C CA . SER A 1 227 ? 9.365 6.964 -31.279 1.00 32.56 227 SER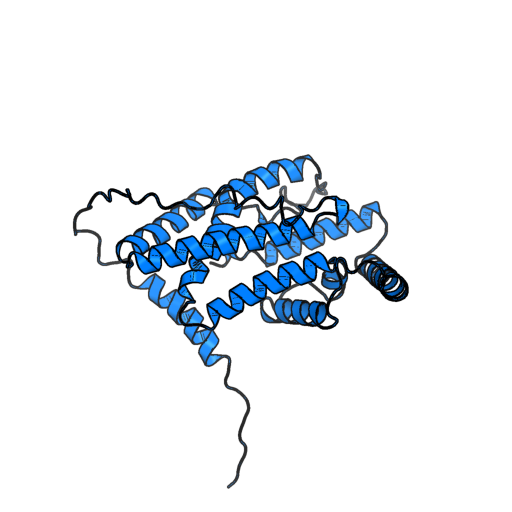 A CA 1
ATOM 1751 C C . SER A 1 227 ? 10.120 7.629 -30.134 1.00 32.56 227 SER A C 1
ATOM 1753 O O . SER A 1 227 ? 9.924 8.798 -29.820 1.00 32.56 227 SER A O 1
ATOM 1755 N N . VAL A 1 228 ? 11.018 6.871 -29.499 1.00 36.44 228 VAL A N 1
ATOM 1756 C CA . VAL A 1 228 ? 12.072 7.452 -28.659 1.00 36.44 228 VAL A CA 1
ATOM 1757 C C . VAL A 1 228 ? 13.315 7.638 -29.525 1.00 36.44 228 VAL A C 1
ATOM 1759 O O . VAL A 1 228 ? 14.107 6.717 -29.723 1.00 36.44 228 VAL A O 1
ATOM 1762 N N . THR A 1 229 ? 13.486 8.844 -30.062 1.00 30.59 229 THR A N 1
ATOM 1763 C CA . THR A 1 229 ? 14.726 9.262 -30.725 1.00 30.59 229 THR A CA 1
ATOM 1764 C C . THR A 1 229 ? 15.772 9.551 -29.650 1.00 30.59 229 THR A C 1
ATOM 1766 O O . THR A 1 229 ? 15.825 10.644 -29.089 1.00 30.59 229 THR A O 1
ATOM 1769 N N . VAL A 1 230 ? 16.591 8.554 -29.315 1.00 37.22 230 VAL A N 1
ATOM 1770 C CA . VAL A 1 230 ? 17.680 8.706 -28.339 1.00 37.22 230 VAL A CA 1
ATOM 1771 C C . VAL A 1 230 ? 18.832 9.506 -28.953 1.00 37.22 230 VAL A C 1
ATOM 1773 O O . VAL A 1 230 ? 19.418 9.112 -29.961 1.00 37.22 230 VAL A O 1
ATOM 1776 N N . LYS A 1 231 ? 19.169 10.646 -28.337 1.00 31.00 231 LYS A N 1
ATOM 1777 C CA . LYS A 1 231 ? 20.336 11.465 -28.694 1.00 31.00 231 LYS A CA 1
ATOM 1778 C C . LYS A 1 231 ? 21.614 10.802 -28.148 1.00 31.00 231 LYS A C 1
ATOM 1780 O O . LYS A 1 231 ? 21.668 10.534 -26.950 1.00 31.00 231 LYS A O 1
ATOM 1785 N N . PRO A 1 232 ? 22.654 10.565 -28.967 1.00 35.28 232 PRO A N 1
ATOM 1786 C CA . PRO A 1 232 ? 23.882 9.926 -28.501 1.00 35.28 232 PRO A CA 1
ATOM 1787 C C . PRO A 1 232 ? 24.767 10.930 -27.743 1.00 35.28 232 PRO A C 1
ATOM 1789 O O . PRO A 1 232 ? 25.039 12.020 -28.249 1.00 35.28 232 PRO A O 1
ATOM 1792 N N . TRP A 1 233 ? 25.242 10.562 -26.548 1.00 37.84 233 TRP A N 1
ATOM 1793 C CA . TRP A 1 233 ? 26.292 11.295 -25.825 1.00 37.84 233 TRP A CA 1
ATOM 1794 C C . TRP A 1 233 ? 27.646 10.577 -25.938 1.00 37.84 233 TRP A C 1
ATOM 1796 O O . TRP A 1 233 ? 27.714 9.357 -26.097 1.00 37.84 233 TRP A O 1
ATOM 1806 N N . ALA A 1 234 ? 28.728 11.359 -25.917 1.00 37.94 234 ALA A N 1
ATOM 1807 C CA . ALA A 1 234 ? 30.089 10.934 -26.225 1.00 37.94 234 ALA A CA 1
ATOM 1808 C C . ALA A 1 234 ? 30.736 10.061 -25.129 1.00 37.94 234 ALA A C 1
ATOM 1810 O O . ALA A 1 234 ? 30.487 10.209 -23.937 1.00 37.94 234 ALA A O 1
ATOM 1811 N N . ARG A 1 235 ? 31.625 9.167 -25.584 1.00 43.00 235 ARG A N 1
ATOM 1812 C CA . ARG A 1 235 ? 32.230 7.992 -24.920 1.00 43.00 235 ARG A CA 1
ATOM 1813 C C . ARG A 1 235 ? 33.162 8.259 -23.709 1.00 43.00 235 ARG A C 1
ATOM 1815 O O . ARG A 1 235 ? 33.989 7.408 -23.400 1.00 43.00 235 ARG A O 1
ATOM 1822 N N . GLY A 1 236 ? 33.076 9.412 -23.043 1.00 37.97 236 GLY A N 1
ATOM 1823 C CA . GLY A 1 236 ? 34.089 9.871 -22.075 1.00 37.97 236 GLY A CA 1
ATOM 1824 C C . GLY A 1 236 ? 33.855 9.562 -20.589 1.00 37.97 236 GLY A C 1
ATOM 1825 O O . GLY A 1 236 ? 34.805 9.623 -19.818 1.00 37.97 236 GLY A O 1
ATOM 1826 N N . GLU A 1 237 ? 32.640 9.211 -20.160 1.00 39.38 237 GLU A N 1
ATOM 1827 C CA . GLU A 1 237 ? 32.271 9.196 -18.724 1.00 39.38 237 GLU A CA 1
ATOM 1828 C C . GLU A 1 237 ? 31.930 7.786 -18.191 1.00 39.38 237 GLU A C 1
ATOM 1830 O O . GLU A 1 237 ? 31.125 7.618 -17.281 1.00 39.38 237 GLU A O 1
ATOM 1835 N N . ILE A 1 238 ? 32.515 6.736 -18.783 1.00 45.06 238 ILE A N 1
ATOM 1836 C CA . ILE A 1 238 ? 32.027 5.345 -18.647 1.00 45.06 238 ILE A CA 1
ATOM 1837 C C . ILE A 1 238 ? 32.660 4.540 -17.485 1.00 45.06 238 ILE A C 1
ATOM 1839 O O . ILE A 1 238 ? 32.178 3.460 -17.162 1.00 45.06 238 ILE A O 1
ATOM 1843 N N . ALA A 1 239 ? 33.689 5.014 -16.779 1.00 35.97 239 ALA A N 1
ATOM 1844 C CA . ALA A 1 239 ? 34.494 4.086 -15.963 1.00 35.97 239 ALA A CA 1
ATOM 1845 C C . ALA A 1 239 ? 34.129 3.923 -14.466 1.00 35.97 239 ALA A C 1
ATOM 1847 O O . ALA A 1 239 ? 34.608 2.969 -13.861 1.00 35.97 239 ALA A O 1
ATOM 1848 N N . ALA A 1 240 ? 33.309 4.778 -13.837 1.00 36.78 240 ALA A N 1
ATOM 1849 C CA . ALA A 1 240 ? 33.223 4.791 -12.359 1.00 36.78 240 ALA A CA 1
ATOM 1850 C C . ALA A 1 240 ? 31.894 4.317 -11.731 1.00 36.78 240 ALA A C 1
ATOM 1852 O O . ALA A 1 240 ? 31.854 4.040 -10.535 1.00 36.78 240 ALA A O 1
ATOM 1853 N N . VAL A 1 241 ? 30.806 4.188 -12.497 1.00 41.59 241 VAL A N 1
ATOM 1854 C CA . VAL A 1 241 ? 29.450 3.982 -11.928 1.00 41.59 241 VAL A CA 1
ATOM 1855 C C . VAL A 1 241 ? 28.974 2.519 -12.006 1.00 41.59 241 VAL A C 1
ATOM 1857 O O . VAL A 1 241 ? 28.045 2.124 -11.306 1.00 41.59 241 VAL A O 1
ATOM 1860 N N . GLY A 1 242 ? 29.663 1.672 -12.781 1.00 34.59 242 GLY A N 1
ATOM 1861 C CA . GLY A 1 242 ? 29.281 0.270 -13.002 1.00 34.59 242 GLY A CA 1
ATOM 1862 C C . GLY A 1 242 ? 29.473 -0.678 -11.807 1.00 34.59 242 GLY A C 1
ATOM 1863 O O . GLY A 1 242 ? 28.851 -1.735 -11.773 1.00 34.59 242 GLY A O 1
ATOM 1864 N N . GLY A 1 243 ? 30.300 -0.325 -10.815 1.00 31.08 243 GLY A N 1
ATOM 1865 C CA . GLY A 1 243 ? 30.673 -1.247 -9.730 1.00 31.08 243 GLY A CA 1
ATOM 1866 C C . GLY A 1 243 ? 29.703 -1.310 -8.544 1.00 31.08 243 GLY A C 1
ATOM 1867 O O . GLY A 1 243 ? 29.593 -2.346 -7.895 1.00 31.08 243 GLY A O 1
ATOM 1868 N N . ILE A 1 244 ? 28.980 -0.227 -8.246 1.00 40.25 244 ILE A N 1
ATOM 1869 C CA . ILE A 1 244 ? 28.281 -0.091 -6.952 1.00 40.25 244 ILE A CA 1
ATOM 1870 C C . ILE A 1 244 ? 26.869 -0.696 -6.990 1.00 40.25 244 ILE A C 1
ATOM 1872 O O . ILE A 1 244 ? 26.406 -1.263 -6.002 1.00 40.25 244 ILE A O 1
ATOM 1876 N N . VAL A 1 245 ? 26.190 -0.646 -8.140 1.00 40.16 245 VAL A N 1
ATOM 1877 C CA . VAL A 1 245 ? 24.797 -1.117 -8.251 1.00 40.16 245 VAL A CA 1
ATOM 1878 C C . VAL A 1 245 ? 24.719 -2.635 -8.439 1.00 40.16 245 VAL A C 1
ATOM 1880 O O . VAL A 1 245 ? 23.870 -3.274 -7.824 1.00 40.16 245 VAL A O 1
ATOM 1883 N N . VAL A 1 246 ? 25.662 -3.242 -9.168 1.00 43.81 246 VAL A N 1
ATOM 1884 C CA . VAL A 1 246 ? 25.739 -4.711 -9.291 1.00 43.81 246 VAL A CA 1
ATOM 1885 C C . VAL A 1 246 ? 26.068 -5.360 -7.940 1.00 43.81 246 VAL A C 1
ATOM 1887 O O . VAL A 1 246 ? 25.510 -6.405 -7.617 1.00 43.81 246 VAL A O 1
ATOM 1890 N N . ALA A 1 247 ? 26.888 -4.713 -7.103 1.00 37.75 247 ALA A N 1
ATOM 1891 C CA . ALA A 1 247 ? 27.199 -5.202 -5.760 1.00 37.75 247 ALA A CA 1
ATOM 1892 C C . ALA A 1 247 ? 25.991 -5.144 -4.806 1.00 37.75 247 ALA A C 1
ATOM 1894 O O . ALA A 1 247 ? 25.803 -6.067 -4.019 1.00 37.75 247 ALA A O 1
ATOM 1895 N N . ALA A 1 248 ? 25.135 -4.119 -4.897 1.00 38.16 248 ALA A N 1
ATOM 1896 C CA . ALA A 1 248 ? 23.957 -3.993 -4.034 1.00 38.16 248 ALA A CA 1
ATOM 1897 C C . ALA A 1 248 ? 22.841 -4.985 -4.408 1.00 38.16 248 ALA A C 1
ATOM 1899 O O . ALA A 1 248 ? 22.212 -5.564 -3.524 1.00 38.16 248 ALA A O 1
ATOM 1900 N N . THR A 1 249 ? 22.625 -5.238 -5.705 1.00 39.31 249 THR A N 1
ATOM 1901 C CA . THR A 1 249 ? 21.648 -6.243 -6.152 1.00 39.31 249 THR A CA 1
ATOM 1902 C C . THR A 1 249 ? 22.169 -7.667 -5.928 1.00 39.31 249 THR A C 1
ATOM 1904 O O . THR A 1 249 ? 21.403 -8.526 -5.505 1.00 39.31 249 THR A O 1
ATOM 1907 N N . ALA A 1 250 ? 23.475 -7.917 -6.098 1.00 36.22 250 ALA A N 1
ATOM 1908 C CA . ALA A 1 250 ? 24.080 -9.207 -5.761 1.00 36.22 250 ALA A CA 1
ATOM 1909 C C . ALA A 1 250 ? 24.110 -9.470 -4.244 1.00 36.22 250 ALA A C 1
ATOM 1911 O O . ALA A 1 250 ? 23.851 -10.595 -3.833 1.00 36.22 250 ALA A O 1
ATOM 1912 N N . ALA A 1 251 ? 24.351 -8.462 -3.395 1.00 35.53 251 ALA A N 1
ATOM 1913 C CA . ALA A 1 251 ? 24.332 -8.628 -1.937 1.00 35.53 251 ALA A CA 1
ATOM 1914 C C . ALA A 1 251 ? 22.926 -8.949 -1.399 1.00 35.53 251 ALA A C 1
ATOM 1916 O O . ALA A 1 251 ? 22.794 -9.779 -0.501 1.00 35.53 251 ALA A O 1
ATOM 1917 N N . LEU A 1 252 ? 21.875 -8.366 -1.989 1.00 40.16 252 LEU A N 1
ATOM 1918 C CA . LEU A 1 252 ? 20.485 -8.676 -1.634 1.00 40.16 252 LEU A CA 1
ATOM 1919 C C . LEU A 1 252 ? 20.078 -10.099 -2.069 1.00 40.16 252 LEU A C 1
ATOM 1921 O O . LEU A 1 252 ? 19.331 -10.782 -1.367 1.00 40.16 252 LEU A O 1
ATOM 1925 N N . VAL A 1 253 ? 20.620 -10.575 -3.197 1.00 41.91 253 VAL A N 1
ATOM 1926 C CA . VAL A 1 253 ? 20.422 -11.948 -3.697 1.00 41.91 253 VAL A CA 1
ATOM 1927 C C . VAL A 1 253 ? 21.255 -12.969 -2.901 1.00 41.91 253 VAL A C 1
ATOM 1929 O O . VAL A 1 253 ? 20.778 -14.057 -2.607 1.00 41.91 253 VAL A O 1
ATOM 1932 N N . VAL A 1 254 ? 22.471 -12.633 -2.462 1.00 36.62 254 VAL A N 1
ATOM 1933 C CA . VAL A 1 254 ? 23.306 -13.531 -1.637 1.00 36.62 254 VAL A CA 1
ATOM 1934 C C . VAL A 1 254 ? 22.774 -13.647 -0.201 1.00 36.62 254 VAL A C 1
ATOM 1936 O O . VAL A 1 254 ? 22.796 -14.741 0.357 1.00 36.62 254 VAL A O 1
ATOM 1939 N N . ALA A 1 255 ? 22.226 -12.575 0.383 1.00 40.00 255 ALA A N 1
ATOM 1940 C CA . ALA A 1 255 ? 21.595 -12.620 1.708 1.00 40.00 255 ALA A CA 1
ATOM 1941 C C . ALA A 1 255 ? 20.298 -13.455 1.727 1.00 40.00 255 ALA A C 1
ATOM 1943 O O . ALA A 1 255 ? 20.017 -14.135 2.712 1.00 40.00 255 ALA A O 1
ATOM 1944 N N . SER A 1 256 ? 19.541 -13.462 0.625 1.00 43.66 256 SER A N 1
ATOM 1945 C CA . SER A 1 256 ? 18.336 -14.291 0.472 1.00 43.66 256 SER A CA 1
ATOM 1946 C C . SER A 1 256 ? 18.651 -15.757 0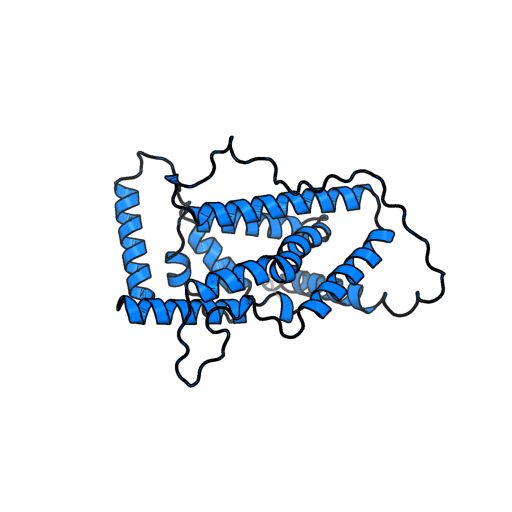.135 1.00 43.66 256 SER A C 1
ATOM 1948 O O . SER A 1 256 ? 17.932 -16.649 0.582 1.00 43.66 256 SER A O 1
ATOM 1950 N N . VAL A 1 257 ? 19.762 -16.032 -0.563 1.00 39.12 257 VAL A N 1
ATOM 1951 C CA . VAL A 1 257 ? 20.208 -17.404 -0.884 1.00 39.12 257 VAL A CA 1
ATOM 1952 C C . VAL A 1 257 ? 20.947 -18.084 0.281 1.00 39.12 257 VAL A C 1
ATOM 1954 O O . VAL A 1 257 ? 20.796 -19.286 0.466 1.00 39.12 257 VAL A O 1
ATOM 1957 N N . LEU A 1 258 ? 21.709 -17.355 1.107 1.00 40.59 258 LEU A N 1
ATOM 1958 C CA . LEU A 1 258 ? 22.441 -17.941 2.247 1.00 40.59 258 LEU A CA 1
ATOM 1959 C C . LEU A 1 258 ? 21.635 -17.985 3.560 1.00 40.59 258 LEU A C 1
ATOM 1961 O O . LEU A 1 258 ? 22.014 -18.709 4.478 1.00 40.59 258 LEU A O 1
ATOM 1965 N N . GLY A 1 259 ? 20.511 -17.264 3.652 1.00 38.91 259 GLY A N 1
ATOM 1966 C CA . GLY A 1 259 ? 19.600 -17.300 4.807 1.00 38.91 259 GLY A CA 1
ATOM 1967 C C . GLY A 1 259 ? 18.691 -18.536 4.874 1.00 38.91 259 GLY A C 1
ATOM 1968 O O . GLY A 1 259 ? 17.979 -18.719 5.857 1.00 38.91 259 GLY A O 1
ATOM 1969 N N . THR A 1 260 ? 18.720 -19.403 3.856 1.00 43.50 260 THR A N 1
ATOM 1970 C CA . THR A 1 260 ? 17.930 -20.643 3.783 1.00 43.50 260 THR A CA 1
ATOM 1971 C C . THR A 1 260 ? 18.829 -21.879 3.777 1.00 43.50 260 THR A C 1
ATOM 1973 O O . THR A 1 260 ? 18.785 -22.698 2.868 1.00 43.50 260 THR A O 1
ATOM 1976 N N . SER A 1 261 ? 19.677 -22.045 4.794 1.00 39.69 261 SER A N 1
ATOM 1977 C CA . SER A 1 261 ? 20.300 -23.345 5.096 1.00 39.69 261 SER A CA 1
ATOM 1978 C C . SER A 1 261 ? 20.782 -23.416 6.546 1.00 39.69 261 SER A C 1
ATOM 1980 O O . SER A 1 261 ? 21.975 -23.347 6.831 1.00 39.69 261 SER A O 1
ATOM 1982 N N . SER A 1 262 ? 19.855 -23.617 7.481 1.00 38.72 262 SER A N 1
ATOM 1983 C CA . SER A 1 262 ? 20.172 -24.324 8.722 1.00 38.72 262 SER A CA 1
ATOM 1984 C C . SER A 1 262 ? 19.045 -25.293 9.103 1.00 38.72 262 SER A C 1
ATOM 1986 O O . SER A 1 262 ? 17.871 -24.942 9.081 1.00 38.72 262 SER A O 1
ATOM 1988 N N . ALA A 1 263 ? 19.475 -26.513 9.456 1.00 34.84 263 ALA A N 1
ATOM 1989 C CA . ALA A 1 263 ? 18.737 -27.703 9.909 1.00 34.84 263 ALA A CA 1
ATOM 1990 C C . ALA A 1 263 ? 18.155 -28.618 8.801 1.00 34.84 263 ALA A C 1
ATOM 1992 O O . ALA A 1 263 ? 17.226 -28.252 8.101 1.00 34.84 263 ALA A O 1
ATOM 1993 N N . GLY A 1 264 ? 18.610 -29.860 8.606 1.00 32.97 264 GLY A N 1
ATOM 1994 C CA . GLY A 1 264 ? 19.665 -30.622 9.270 1.00 32.97 264 GLY A CA 1
ATOM 1995 C C . GLY A 1 264 ? 19.741 -32.054 8.723 1.00 32.97 264 GLY A C 1
ATOM 1996 O O . GLY A 1 264 ? 18.765 -32.563 8.181 1.00 32.97 264 GLY A O 1
ATOM 1997 N N . VAL A 1 265 ? 20.890 -32.710 8.896 1.00 29.94 265 VAL A N 1
ATOM 1998 C CA . VAL A 1 265 ? 21.007 -34.177 8.902 1.00 29.94 265 VAL A CA 1
ATOM 1999 C C . VAL A 1 265 ? 22.025 -34.544 9.978 1.00 29.94 265 VAL A C 1
ATOM 2001 O O . VAL A 1 265 ? 23.210 -34.245 9.859 1.00 29.94 265 VAL A O 1
ATOM 2004 N N . ALA A 1 266 ? 21.540 -35.172 11.044 1.00 37.72 266 ALA A N 1
ATOM 2005 C CA . ALA A 1 266 ? 22.347 -35.953 11.969 1.00 37.72 266 ALA A CA 1
ATOM 2006 C C . ALA A 1 266 ? 22.564 -37.349 11.374 1.00 37.72 266 ALA A C 1
ATOM 2008 O O . ALA A 1 266 ? 21.562 -37.950 11.012 1.00 37.72 266 ALA A O 1
ATOM 2009 N N . VAL A 1 267 ? 23.801 -37.872 11.336 1.00 31.67 267 VAL A N 1
ATOM 2010 C CA . VAL A 1 267 ? 24.133 -39.315 11.422 1.00 31.67 267 VAL A CA 1
ATOM 2011 C C . VAL A 1 267 ? 25.604 -39.483 11.871 1.00 31.67 267 VAL A C 1
ATOM 2013 O O . VAL A 1 267 ? 26.483 -38.847 11.301 1.00 31.67 267 VAL A O 1
ATOM 2016 N N . HIS A 1 268 ? 25.800 -40.333 12.896 1.00 31.41 268 HIS A N 1
ATOM 2017 C CA . HIS A 1 268 ? 26.944 -41.203 13.276 1.00 31.41 268 HIS A CA 1
ATOM 2018 C C . HIS A 1 268 ? 28.245 -41.132 12.438 1.00 31.41 268 HIS A C 1
ATOM 2020 O O . HIS A 1 268 ? 28.182 -41.132 11.215 1.00 31.41 268 HIS A O 1
ATOM 2026 N N . VAL A 1 269 ? 29.463 -41.165 12.999 1.00 34.94 269 VAL A N 1
ATOM 2027 C CA . VAL A 1 269 ? 30.080 -42.036 14.033 1.00 34.94 269 VAL A CA 1
ATOM 2028 C C . VAL A 1 269 ? 31.184 -41.256 14.745 1.00 34.94 269 VAL A C 1
ATOM 2030 O O . VAL A 1 269 ? 31.874 -40.480 14.048 1.00 34.94 269 VAL A O 1
#

Sequence (269 aa):
MEELTRAGALGRDVEDHLEVVELHTGSSLVDLADQTREERSFASSNVAAAGVDVEAPVNRETLFRLVSTSSPDTTLTRDHIDLLSPAQTSSTLTYVNSLLDLSNTTNAGLLLSHAYTRYLGDLSGGQHILKKVSKRFPILASTDKPPHLGFEFYHFTSGQDLKTRFRTAMESNFTSLPAARIHALVVEANTAFDLNTEIFESLLPPDLRLSPQDKAPSPHKILLEPSVTVKPWARGEIAAVGGIVVAATAALVVASVLGTSSAGVAVHV

pLDDT: mean 75.36, std 21.21, range [29.94, 97.06]